Protein AF-0000000083546294 (afdb_homodimer)

Sequence (344 aa):
MDLKNSIRIIEDFPKKGISFKDITTLLQDHNALKYTIDEMVAYLKDKKIDVIVGPEARGFLFGVPVAYALGAGFVPVRKPCKLPYDTIEIEYDLEYGSDKLEIHADAIKPGQKVAIVDDLLATGGTVAAVTKLIEQMGGEVVSLNFVIELTGLNGKDKLQGYDIMSLVKYDIMDLKNSIRIIEDFPKKGISFKDITTLLQDHNALKYTIDEMVAYLKDKKIDVIVGPEARGFLFGVPVAYALGAGFVPVRKPCKLPYDTIEIEYDLEYGSDKLEIHADAIKPGQKVAIVDDLLATGGTVAAVTKLIEQMGGEVVSLNFVIELTGLNGKDKLQGYDIMSLVKYDI

Secondary structure (DSSP, 8-state):
--GGGGSEEEES-SSTT-EEEETHHHHH-HHHHHHHHHHHHHHHTTS--SEEEEETTHHHHHHHHHHHHHT-EEEEEBSTT---S-EEEEEEE-SSSEEEEEEETTSS-TT-EEEEEEEEESSSHHHHHHHHHHHHTT-EEEEEEEEEEEGGG-GGGGGTTS-EEEEEEE--/--GGGGSEEEES-SSTT-EEEETHHHHH-HHHHHHHHHHHHHHHTTS--SEEEEETTHHHHHHHHHHHHHT-EEEEEB-TT---S-EEEEEEE-SSSEEEEEEETTSS-TT-EEEEEEEEESSSHHHHHHHHHHHHTT-EEEEEEEEEEEGGG-GGGGGTTS-EEEEEEE--

Nearest PDB structures (foldseek):
  8izj-assembly1_B  TM=9.832E-01  e=3.293E-27  Escherichia coli
  5znq-assembly1_B  TM=9.732E-01  e=2.143E-27  Yersinia pseudotuberculosis IP 32953
  4lza-assembly1_B  TM=9.765E-01  e=4.759E-27  Thermoanaerobacter pseudethanolicus ATCC 33223
  4m0k-assembly2_D  TM=9.567E-01  e=4.726E-23  Rhodothermus marinus DSM 4252
  6hgq-assembly1_B  TM=9.457E-01  e=1.016E-21  Homo sapiens

Radius of gyration: 19.12 Å; Cα contacts (8 Å, |Δi|>4): 781; chains: 2; bounding box: 45×50×48 Å

Foldseek 3Di:
DDLLVQWDWDAQPPHHPDTDTHCVSLLVDPVSLVVLLVVVLVVCLPVQAQEEEAEPDQRVSRRVVNCVVNVHYYWYKYFPPPDDAAWDKDWWDDPPGIGMIITHLPRAAAAGEYEYEGAEQAQQGVVLRVCVRNVVSRYDDAEYEYQEYQVCNVNCVSVPPHHYYYNYYDVD/DPLLVQWDWDAQPPHHPDTDTHCVSLLVDPVSLVVLLVVVLVVCLPVQAAEEEAEPDQRCSRRVSNCVVNVHYYWYKYFPPPDDAAWDKDWWDDPPGIGMIITHLPRAAAAGEYEYGGAEQAQQGVVLRVCVRNVVSRYDHAEYEYQEYQVCNVNCVSVPPHHYYYNYYDVD

Solvent-accessible surface area (backbone atoms only — not comparable to full-atom values): 17978 Å² total; per-residue (Å²): 135,69,66,68,80,36,42,46,77,40,73,46,36,97,44,83,87,31,73,28,75,37,56,62,52,22,35,44,33,32,66,52,37,42,49,54,42,50,54,52,34,65,72,42,65,86,65,66,51,48,30,26,34,15,44,68,60,59,5,30,59,52,20,35,35,30,13,54,76,65,63,16,7,29,38,68,30,32,51,79,90,72,62,87,63,65,63,44,74,47,74,40,68,48,102,82,60,70,47,56,39,26,33,50,65,79,67,50,52,66,71,37,32,28,32,38,26,36,49,65,37,40,58,28,51,70,59,46,46,49,50,49,54,42,44,74,45,39,25,38,78,64,36,40,38,25,49,32,27,32,59,67,52,48,15,61,72,69,46,68,91,57,48,74,47,57,77,38,80,40,66,116,136,70,65,71,81,35,41,45,77,38,73,45,36,97,44,84,87,31,74,28,76,38,57,62,54,22,35,44,33,31,67,52,37,43,50,55,42,50,52,54,35,65,72,45,65,85,64,66,52,48,30,26,34,14,44,68,60,59,6,29,59,52,20,35,35,28,13,52,74,66,62,16,8,29,38,68,32,32,50,77,89,70,63,87,63,64,64,45,73,48,72,40,68,49,101,79,60,72,48,56,41,27,31,50,63,80,68,50,52,68,70,37,31,28,30,39,26,36,48,66,38,41,58,29,49,70,61,44,46,51,52,48,56,44,44,74,46,38,25,39,80,63,33,41,38,26,47,30,27,32,60,68,51,48,16,60,72,68,45,68,91,57,48,73,47,57,77,38,80,41,67,117

Structure (mmCIF, N/CA/C/O backbone):
data_AF-0000000083546294-model_v1
#
loop_
_entity.id
_entity.type
_entity.pdbx_description
1 polymer 'Adenine phosphoribosyltransferase'
#
loop_
_atom_site.group_PDB
_atom_site.id
_atom_site.type_symbol
_atom_site.label_atom_id
_atom_site.label_alt_id
_atom_site.label_comp_id
_atom_site.label_asym_id
_atom_site.label_entity_id
_atom_site.label_seq_id
_atom_site.pdbx_PDB_ins_code
_atom_site.Cartn_x
_atom_site.Cartn_y
_atom_site.Cartn_z
_atom_site.occupancy
_atom_site.B_iso_or_equiv
_atom_site.auth_seq_id
_atom_site.auth_comp_id
_atom_site.auth_asym_id
_atom_site.auth_atom_id
_atom_site.pdbx_PDB_model_num
ATOM 1 N N . MET A 1 1 ? -16.422 11.133 -10.844 1 89.19 1 MET A N 1
ATOM 2 C CA . MET A 1 1 ? -16.656 9.859 -10.172 1 89.19 1 MET A CA 1
ATOM 3 C C . MET A 1 1 ? -16.844 10.062 -8.672 1 89.19 1 MET A C 1
ATOM 5 O O . MET A 1 1 ? -16.141 10.867 -8.055 1 89.19 1 MET A O 1
ATOM 9 N N . ASP A 1 2 ? -17.828 9.414 -8.117 1 94.5 2 ASP A N 1
ATOM 10 C CA . ASP A 1 2 ? -18.031 9.43 -6.668 1 94.5 2 ASP A CA 1
ATOM 11 C C . ASP A 1 2 ? -17.328 8.242 -6.008 1 94.5 2 ASP A C 1
ATOM 13 O O . ASP A 1 2 ? -17.859 7.129 -6.008 1 94.5 2 ASP A O 1
ATOM 17 N N . LEU A 1 3 ? -16.203 8.484 -5.363 1 97.06 3 LEU A N 1
ATOM 18 C CA . LEU A 1 3 ? -15.344 7.441 -4.816 1 97.06 3 LEU A CA 1
ATOM 19 C C . LEU A 1 3 ? -16.031 6.715 -3.666 1 97.06 3 LEU A C 1
ATOM 21 O O . LEU A 1 3 ? -15.672 5.578 -3.342 1 97.06 3 LEU A O 1
ATOM 25 N N . LYS A 1 4 ? -16.984 7.352 -3.041 1 96.44 4 LYS A N 1
ATOM 26 C CA . LYS A 1 4 ? -17.688 6.715 -1.935 1 96.44 4 LYS A CA 1
ATOM 27 C C . LYS A 1 4 ? -18.359 5.422 -2.383 1 96.44 4 LYS A C 1
ATOM 29 O O . LYS A 1 4 ? -18.5 4.48 -1.598 1 96.44 4 LYS A O 1
ATOM 34 N N . ASN A 1 5 ? -18.703 5.414 -3.635 1 96.81 5 ASN A N 1
ATOM 35 C CA . ASN A 1 5 ? -19.359 4.234 -4.195 1 96.81 5 ASN A CA 1
ATOM 36 C C . ASN A 1 5 ? -18.391 3.057 -4.305 1 96.81 5 ASN A C 1
ATOM 38 O O . ASN A 1 5 ? -18.828 1.914 -4.48 1 96.81 5 ASN A O 1
ATOM 42 N N . SER A 1 6 ? -17.109 3.291 -4.191 1 97.69 6 SER A N 1
ATOM 43 C CA . SER A 1 6 ? -16.109 2.24 -4.352 1 97.69 6 SER A CA 1
ATOM 44 C C . SER A 1 6 ? -15.477 1.863 -3.016 1 97.69 6 SER A C 1
ATOM 46 O O . SER A 1 6 ? -14.523 1.08 -2.969 1 97.69 6 SER A O 1
ATOM 48 N N . ILE A 1 7 ? -15.953 2.414 -1.948 1 98.31 7 ILE A N 1
ATOM 49 C CA . ILE A 1 7 ? -15.453 2.123 -0.61 1 98.31 7 ILE A CA 1
ATOM 50 C C . ILE A 1 7 ? -16.516 1.384 0.192 1 98.31 7 ILE A C 1
ATOM 52 O O . ILE A 1 7 ? -17.609 1.91 0.414 1 98.31 7 ILE A O 1
ATOM 56 N N . ARG A 1 8 ? -16.281 0.156 0.619 1 98.19 8 ARG A N 1
ATOM 57 C CA . ARG A 1 8 ? -17.219 -0.676 1.377 1 98.19 8 ARG A CA 1
ATOM 58 C C . ARG A 1 8 ? -17.172 -0.328 2.861 1 98.19 8 ARG A C 1
ATOM 60 O O . ARG A 1 8 ? -16.094 -0.147 3.434 1 98.19 8 ARG A O 1
ATOM 67 N N . ILE A 1 9 ? -18.281 -0.103 3.4 1 97.38 9 ILE A N 1
ATOM 68 C CA . ILE A 1 9 ? -18.375 0.16 4.832 1 97.38 9 ILE A CA 1
ATOM 69 C C . ILE A 1 9 ? -18.609 -1.148 5.582 1 97.38 9 ILE A C 1
ATOM 71 O O . ILE A 1 9 ? -19.562 -1.884 5.281 1 97.38 9 ILE A O 1
ATOM 75 N N . ILE A 1 10 ? -17.75 -1.473 6.465 1 97.62 10 ILE A N 1
ATOM 76 C CA . ILE A 1 10 ? -17.859 -2.67 7.293 1 97.62 10 ILE A CA 1
ATOM 77 C C . ILE A 1 10 ? -18.078 -2.271 8.75 1 97.62 10 ILE A C 1
ATOM 79 O O . ILE A 1 10 ? -17.219 -1.635 9.367 1 97.62 10 ILE A O 1
ATOM 83 N N . GLU A 1 11 ? -19.141 -2.668 9.297 1 96.69 11 GLU A N 1
ATOM 84 C CA . GLU A 1 11 ? -19.469 -2.318 10.672 1 96.69 11 GLU A CA 1
ATOM 85 C C . GLU A 1 11 ? -18.766 -3.244 11.656 1 96.69 11 GLU A C 1
ATOM 87 O O . GLU A 1 11 ? -18.469 -4.398 11.336 1 96.69 11 GLU A O 1
ATOM 92 N N . ASP A 1 12 ? -18.422 -2.734 12.852 1 95.88 12 ASP A N 1
ATOM 93 C CA . ASP A 1 12 ? -17.922 -3.494 14 1 95.88 12 ASP A CA 1
ATOM 94 C C . ASP A 1 12 ? -16.578 -4.141 13.688 1 95.88 12 ASP A C 1
ATOM 96 O O . ASP A 1 12 ? -16.344 -5.312 14.008 1 95.88 12 ASP A O 1
ATOM 100 N N . PHE A 1 13 ? -15.695 -3.381 13.023 1 94.69 13 PHE A N 1
ATOM 101 C CA . PHE A 1 13 ? -14.328 -3.781 12.727 1 94.69 13 PHE A CA 1
ATOM 102 C C . PHE A 1 13 ? -13.359 -2.629 12.977 1 94.69 13 PHE A C 1
ATOM 104 O O . PHE A 1 13 ? -13.617 -1.498 12.555 1 94.69 13 PHE A O 1
ATOM 111 N N . PRO A 1 14 ? -12.281 -2.912 13.547 1 92.75 14 PRO A N 1
ATOM 112 C CA . PRO A 1 14 ? -11.789 -4.156 14.141 1 92.75 14 PRO A CA 1
ATOM 113 C C . PRO A 1 14 ? -12.461 -4.484 15.469 1 92.75 14 PRO A C 1
ATOM 115 O O . PRO A 1 14 ? -12.281 -5.582 16 1 92.75 14 PRO A O 1
ATOM 118 N N . LYS A 1 15 ? -13.211 -3.49 16 1 92.5 15 LYS A N 1
ATOM 119 C CA . LYS A 1 15 ? -13.969 -3.713 17.234 1 92.5 15 LYS A CA 1
ATOM 120 C C . LYS A 1 15 ? -15.414 -3.234 17.078 1 92.5 15 LYS A C 1
ATOM 122 O O . LYS A 1 15 ? -15.727 -2.457 16.172 1 92.5 15 LYS A O 1
ATOM 127 N N . LYS A 1 16 ? -16.234 -3.65 18.016 1 94.19 16 LYS A N 1
ATOM 128 C CA . LYS A 1 16 ? -17.641 -3.26 18.016 1 94.19 16 LYS A CA 1
ATOM 129 C C . LYS A 1 16 ? -17.797 -1.742 18.078 1 94.19 16 LYS A C 1
ATOM 131 O O . LYS A 1 16 ? -17.094 -1.071 18.828 1 94.19 16 LYS A O 1
ATOM 136 N N . GLY A 1 17 ? -18.703 -1.216 17.188 1 93 17 GLY A N 1
ATOM 137 C CA . GLY A 1 17 ? -19 0.207 17.219 1 93 17 GLY A CA 1
ATOM 138 C C . GLY A 1 17 ? -18.234 1.004 16.188 1 93 17 GLY A C 1
ATOM 139 O O . GLY A 1 17 ? -18.547 2.172 15.938 1 93 17 GLY A O 1
ATOM 140 N N . ILE A 1 18 ? -17.266 0.441 15.523 1 91.94 18 ILE A N 1
ATOM 141 C CA . ILE A 1 18 ? -16.453 1.141 14.531 1 91.94 18 ILE A CA 1
ATOM 142 C C . ILE A 1 18 ? -16.984 0.848 13.133 1 91.94 18 ILE A C 1
ATOM 144 O O . ILE A 1 18 ? -17.234 -0.308 12.781 1 91.94 18 ILE A O 1
ATOM 148 N N . SER A 1 19 ? -17.25 1.909 12.367 1 95.56 19 SER A N 1
ATOM 149 C CA . SER A 1 19 ? -17.594 1.794 10.953 1 95.56 19 SER A CA 1
ATOM 150 C C . SER A 1 19 ? -16.344 1.886 10.07 1 95.56 19 SER A C 1
ATOM 152 O O . SER A 1 19 ? -15.922 2.982 9.703 1 95.56 19 SER A O 1
ATOM 154 N N . PHE A 1 20 ? -15.883 0.74 9.688 1 96.5 20 PHE A N 1
ATOM 155 C CA . PHE A 1 20 ? -14.617 0.661 8.977 1 96.5 20 PHE A CA 1
ATOM 156 C C . PHE A 1 20 ? -14.805 0.957 7.492 1 96.5 20 PHE A C 1
ATOM 158 O O . PHE A 1 20 ? -15.727 0.434 6.863 1 96.5 20 PHE A O 1
ATOM 165 N N . LYS A 1 21 ? -13.977 1.807 6.938 1 97.75 21 LYS A N 1
ATOM 166 C CA . LYS A 1 21 ? -13.969 2.104 5.508 1 97.75 21 LYS A CA 1
ATOM 167 C C . LYS A 1 21 ? -12.984 1.209 4.766 1 97.75 21 LYS A C 1
ATOM 169 O O . LYS A 1 21 ? -11.781 1.479 4.754 1 97.75 21 LYS A O 1
ATOM 174 N N . ASP A 1 22 ? -13.508 0.227 4.133 1 98.06 22 ASP A N 1
ATOM 175 C CA . ASP A 1 22 ? -12.695 -0.772 3.438 1 98.06 22 ASP A CA 1
ATOM 176 C C . ASP A 1 22 ? -12.305 -0.287 2.043 1 98.06 22 ASP A C 1
ATOM 178 O O . ASP A 1 22 ? -13.109 -0.337 1.112 1 98.06 22 ASP A O 1
ATOM 182 N N . ILE A 1 23 ? -11.031 0.044 1.886 1 98.38 23 ILE A N 1
ATOM 183 C CA . ILE A 1 23 ? -10.547 0.625 0.636 1 98.38 23 ILE A CA 1
ATOM 184 C C . ILE A 1 23 ? -10.172 -0.489 -0.339 1 98.38 23 ILE A C 1
ATOM 186 O O . ILE A 1 23 ? -9.805 -0.22 -1.485 1 98.38 23 ILE A O 1
ATOM 190 N N . THR A 1 24 ? -10.273 -1.803 0.051 1 98.5 24 THR A N 1
ATOM 191 C CA . THR A 1 24 ? -9.891 -2.887 -0.845 1 98.5 24 THR A CA 1
ATOM 192 C C . THR A 1 24 ? -10.812 -2.939 -2.059 1 98.5 24 THR A C 1
ATOM 194 O O . THR A 1 24 ? -10.383 -3.283 -3.16 1 98.5 24 THR A O 1
ATOM 197 N N . THR A 1 25 ? -12.055 -2.541 -1.884 1 98.56 25 THR A N 1
ATOM 198 C CA . THR A 1 25 ? -12.984 -2.521 -3.006 1 98.56 25 THR A CA 1
ATOM 199 C C . THR A 1 25 ? -12.625 -1.412 -3.99 1 98.56 25 THR A C 1
ATOM 201 O O . THR A 1 25 ? -12.797 -1.569 -5.199 1 98.56 25 THR A O 1
ATOM 204 N N . LEU A 1 26 ? -12.156 -0.319 -3.486 1 98.69 26 LEU A N 1
ATOM 205 C CA . LEU A 1 26 ? -11.641 0.744 -4.344 1 98.69 26 LEU A CA 1
ATOM 206 C C . LEU A 1 26 ? -10.43 0.266 -5.141 1 98.69 26 LEU A C 1
ATOM 208 O O . LEU A 1 26 ? -10.344 0.508 -6.348 1 98.69 26 LEU A O 1
ATOM 212 N N . LEU A 1 27 ? -9.492 -0.439 -4.523 1 98.81 27 LEU A N 1
ATOM 213 C CA . LEU A 1 27 ? -8.273 -0.946 -5.141 1 98.81 27 LEU A CA 1
ATOM 214 C C . LEU A 1 27 ? -8.602 -1.966 -6.227 1 98.81 27 LEU A C 1
ATOM 216 O O . LEU A 1 27 ? -7.926 -2.02 -7.258 1 98.81 27 LEU A O 1
ATOM 220 N N . GLN A 1 28 ? -9.617 -2.73 -6.023 1 98.12 28 GLN A N 1
ATOM 221 C CA . GLN A 1 28 ? -10.008 -3.803 -6.93 1 98.12 28 GLN A CA 1
ATOM 222 C C . GLN A 1 28 ? -10.641 -3.244 -8.203 1 98.12 28 GLN A C 1
ATOM 224 O O . GLN A 1 28 ? -10.617 -3.893 -9.25 1 98.12 28 GLN A O 1
ATOM 229 N N . ASP A 1 29 ? -11.234 -2.102 -8.078 1 97.94 29 ASP A N 1
ATOM 230 C CA . ASP A 1 29 ? -11.852 -1.409 -9.203 1 97.94 29 ASP A CA 1
ATOM 231 C C . ASP A 1 29 ? -10.828 -0.557 -9.953 1 97.94 29 ASP A C 1
ATOM 233 O O . ASP A 1 29 ? -10.477 0.539 -9.508 1 97.94 29 ASP A O 1
ATOM 237 N N . HIS A 1 30 ? -10.438 -1.04 -11.172 1 97.69 30 HIS A N 1
ATOM 238 C CA . HIS A 1 30 ? -9.359 -0.379 -11.898 1 97.69 30 HIS A CA 1
ATOM 239 C C . HIS A 1 30 ? -9.711 1.072 -12.211 1 97.69 30 HIS A C 1
ATOM 241 O O . HIS A 1 30 ? -8.828 1.938 -12.227 1 97.69 30 HIS A O 1
ATOM 247 N N . ASN A 1 31 ? -10.938 1.393 -12.414 1 98.31 31 ASN A N 1
ATOM 248 C CA . ASN A 1 31 ? -11.344 2.768 -12.695 1 98.31 31 ASN A CA 1
ATOM 249 C C . ASN A 1 31 ? -11.227 3.645 -11.453 1 98.31 31 ASN A C 1
ATOM 251 O O . ASN A 1 31 ? -10.742 4.773 -11.523 1 98.31 31 ASN A O 1
ATOM 255 N N . ALA A 1 32 ? -11.664 3.15 -10.328 1 98.69 32 ALA A N 1
ATOM 256 C CA . ALA A 1 32 ? -11.586 3.893 -9.078 1 98.69 32 ALA A CA 1
ATOM 257 C C . ALA A 1 32 ? -10.133 4.098 -8.648 1 98.69 32 ALA A C 1
ATOM 259 O O . ALA A 1 32 ? -9.766 5.18 -8.195 1 98.69 32 ALA A O 1
ATOM 260 N N . LEU A 1 33 ? -9.352 3.014 -8.789 1 98.81 33 LEU A N 1
ATOM 261 C CA . LEU A 1 33 ? -7.934 3.115 -8.469 1 98.81 33 LEU A CA 1
ATOM 262 C C . LEU A 1 33 ? -7.262 4.188 -9.328 1 98.81 33 LEU A C 1
ATOM 264 O O . LEU A 1 33 ? -6.598 5.082 -8.797 1 98.81 33 LEU A O 1
ATOM 268 N N . LYS A 1 34 ? -7.473 4.121 -10.625 1 98.75 34 LYS A N 1
ATOM 269 C CA . LYS A 1 34 ? -6.887 5.086 -11.555 1 98.75 34 LYS A CA 1
ATOM 270 C C . LYS A 1 34 ? -7.336 6.508 -11.219 1 98.75 34 LYS A C 1
ATOM 272 O O . LYS A 1 34 ? -6.516 7.426 -11.172 1 98.75 34 LYS A O 1
ATOM 277 N N . TYR A 1 35 ? -8.617 6.668 -10.977 1 98.81 35 TYR A N 1
ATOM 278 C CA . TYR A 1 35 ? -9.164 7.977 -10.648 1 98.81 35 TYR A CA 1
ATOM 279 C C . TYR A 1 35 ? -8.523 8.539 -9.383 1 98.81 35 TYR A C 1
ATOM 281 O O . TYR A 1 35 ? -8.141 9.711 -9.344 1 98.81 35 TYR A O 1
ATOM 289 N N . THR A 1 36 ? -8.414 7.715 -8.375 1 98.88 36 THR A N 1
ATOM 290 C CA . THR A 1 36 ? -7.848 8.117 -7.094 1 98.88 36 THR A CA 1
ATOM 291 C C . THR A 1 36 ? -6.414 8.617 -7.27 1 98.88 36 THR A C 1
ATOM 293 O O . THR A 1 36 ? -6.066 9.703 -6.805 1 98.88 36 THR A O 1
ATOM 296 N N . ILE A 1 37 ? -5.605 7.844 -7.988 1 98.94 37 ILE A N 1
ATOM 297 C CA . ILE A 1 37 ? -4.207 8.203 -8.203 1 98.94 37 ILE A CA 1
ATOM 298 C C . ILE A 1 37 ? -4.121 9.469 -9.047 1 98.94 37 ILE A C 1
ATOM 300 O O . ILE A 1 37 ? -3.373 10.391 -8.711 1 98.94 37 ILE A O 1
ATOM 304 N N . ASP A 1 38 ? -4.895 9.555 -10.086 1 98.88 38 ASP A N 1
ATOM 305 C CA . ASP A 1 38 ? -4.863 10.695 -10.992 1 98.88 38 ASP A CA 1
ATOM 306 C C . ASP A 1 38 ? -5.234 11.984 -10.258 1 98.88 38 ASP A C 1
ATOM 308 O O . ASP A 1 38 ? -4.656 13.039 -10.523 1 98.88 38 ASP A O 1
ATOM 312 N N . GLU A 1 39 ? -6.23 11.93 -9.359 1 98.88 39 GLU A N 1
ATOM 313 C CA . GLU A 1 39 ? -6.641 13.109 -8.609 1 98.88 39 GLU A CA 1
ATOM 314 C C . GLU A 1 39 ? -5.523 13.602 -7.695 1 98.88 39 GLU A C 1
ATOM 316 O O . GLU A 1 39 ? -5.293 14.805 -7.578 1 98.88 39 GLU A O 1
ATOM 321 N N . MET A 1 40 ? -4.855 12.68 -7.047 1 98.81 40 MET A N 1
ATOM 322 C CA . MET A 1 40 ? -3.744 13.062 -6.18 1 98.81 40 MET A CA 1
ATOM 323 C C . MET A 1 40 ? -2.596 13.641 -6.996 1 98.81 40 MET A C 1
ATOM 325 O O . MET A 1 40 ? -1.991 14.641 -6.602 1 98.81 40 MET A O 1
ATOM 329 N N . VAL A 1 41 ? -2.287 13.047 -8.125 1 98.88 41 VAL A N 1
ATOM 330 C CA . VAL A 1 41 ? -1.223 13.516 -9.008 1 98.88 41 VAL A CA 1
ATOM 331 C C . VAL A 1 41 ? -1.548 14.922 -9.508 1 98.88 41 VAL A C 1
ATOM 333 O O . VAL A 1 41 ? -0.681 15.797 -9.516 1 98.88 41 VAL A O 1
ATOM 336 N N . ALA A 1 42 ? -2.799 15.133 -9.914 1 98.81 42 ALA A N 1
ATOM 337 C CA . ALA A 1 42 ? -3.227 16.453 -10.391 1 98.81 42 ALA A CA 1
ATOM 338 C C . ALA A 1 42 ? -3.037 17.516 -9.32 1 98.81 42 ALA A C 1
ATOM 340 O O . ALA A 1 42 ? -2.631 18.641 -9.617 1 98.81 42 ALA A O 1
ATOM 341 N N . TYR A 1 43 ? -3.314 17.172 -8.078 1 98.75 43 TYR A N 1
ATOM 342 C CA . TYR A 1 43 ? -3.189 18.094 -6.961 1 98.75 43 TYR A CA 1
ATOM 343 C C . TYR A 1 43 ? -1.729 18.438 -6.703 1 98.75 43 TYR A C 1
ATOM 345 O O . TYR A 1 43 ? -1.416 19.562 -6.285 1 98.75 43 TYR A O 1
ATOM 353 N N . LEU A 1 44 ? -0.846 17.516 -6.977 1 98.81 44 LEU A N 1
ATOM 354 C CA . LEU A 1 44 ? 0.551 17.641 -6.578 1 98.81 44 LEU A CA 1
ATOM 355 C C . LEU A 1 44 ? 1.408 18.109 -7.75 1 98.81 44 LEU A C 1
ATOM 357 O O . LEU A 1 44 ? 2.551 18.531 -7.562 1 98.81 44 LEU A O 1
ATOM 361 N N . LYS A 1 45 ? 0.978 18.062 -8.992 1 98 45 LYS A N 1
ATOM 362 C CA . LYS A 1 45 ? 1.753 18.172 -10.227 1 98 45 LYS A CA 1
ATOM 363 C C . LYS A 1 45 ? 2.529 19.484 -10.266 1 98 45 LYS A C 1
ATOM 365 O O . LYS A 1 45 ? 3.652 19.531 -10.773 1 98 45 LYS A O 1
ATOM 370 N N . ASP A 1 46 ? 2 20.547 -9.68 1 98.06 46 ASP A N 1
ATOM 371 C CA . ASP A 1 46 ? 2.646 21.844 -9.781 1 98.06 46 ASP A CA 1
ATOM 372 C C . ASP A 1 46 ? 3.449 22.172 -8.523 1 98.06 46 ASP A C 1
ATOM 374 O O . ASP A 1 46 ? 4 23.266 -8.398 1 98.06 46 ASP A O 1
ATOM 378 N N . LYS A 1 47 ? 3.596 21.25 -7.621 1 98.38 47 LYS A N 1
ATOM 379 C CA . LYS A 1 47 ? 4.238 21.516 -6.34 1 98.38 47 LYS A CA 1
ATOM 380 C C . LYS A 1 47 ? 5.691 21.047 -6.344 1 98.38 47 LYS A C 1
ATOM 382 O O . LYS A 1 47 ? 6.391 21.172 -5.336 1 98.38 47 LYS A O 1
ATOM 387 N N . LYS A 1 48 ? 6.152 20.547 -7.41 1 97.38 48 LYS A N 1
ATOM 388 C CA . LYS A 1 48 ? 7.539 20.141 -7.629 1 97.38 48 LYS A CA 1
ATOM 389 C C . LYS A 1 48 ? 8.008 19.172 -6.551 1 97.38 48 LYS A C 1
ATOM 391 O O . LYS A 1 48 ? 9.055 19.391 -5.93 1 97.38 48 LYS A O 1
ATOM 396 N N . ILE A 1 49 ? 7.242 18.109 -6.324 1 98.81 49 ILE A N 1
ATOM 397 C CA . ILE A 1 49 ? 7.523 17.109 -5.293 1 98.81 49 ILE A CA 1
ATOM 398 C C . ILE A 1 49 ? 8.742 16.281 -5.695 1 98.81 49 ILE A C 1
ATOM 400 O O . ILE A 1 49 ? 8.805 15.758 -6.809 1 98.81 49 ILE A O 1
ATOM 404 N N . ASP A 1 50 ? 9.711 16.203 -4.816 1 98.75 50 ASP A N 1
ATOM 405 C CA . ASP A 1 50 ? 10.883 15.359 -5.027 1 98.75 50 ASP A CA 1
ATOM 406 C C . ASP A 1 50 ? 10.617 13.922 -4.582 1 98.75 50 ASP A C 1
ATOM 408 O O . ASP A 1 50 ? 11.078 12.969 -5.219 1 98.75 50 ASP A O 1
ATOM 412 N N . VAL A 1 51 ? 9.875 13.852 -3.449 1 98.75 51 VAL A N 1
ATOM 413 C CA . VAL A 1 51 ? 9.711 12.539 -2.83 1 98.75 51 VAL A CA 1
ATOM 414 C C . VAL A 1 51 ? 8.305 12.43 -2.238 1 98.75 51 VAL A C 1
ATOM 416 O O . VAL A 1 51 ? 7.797 13.375 -1.64 1 98.75 51 VAL A O 1
ATOM 419 N N . ILE A 1 52 ? 7.676 11.32 -2.457 1 98.94 52 ILE A N 1
ATOM 420 C CA . ILE A 1 52 ? 6.461 10.93 -1.751 1 98.94 52 ILE A CA 1
ATOM 421 C C . ILE A 1 52 ? 6.816 10.055 -0.553 1 98.94 52 ILE A C 1
ATOM 423 O O . ILE A 1 52 ? 7.594 9.109 -0.679 1 98.94 52 ILE A O 1
ATOM 427 N N . VAL A 1 53 ? 6.32 10.383 0.581 1 98.94 53 VAL A N 1
ATOM 428 C CA . VAL A 1 53 ? 6.488 9.57 1.779 1 98.94 53 VAL A CA 1
ATOM 429 C C . VAL A 1 53 ? 5.172 8.875 2.125 1 98.94 53 VAL A C 1
ATOM 431 O O . VAL A 1 53 ? 4.109 9.5 2.102 1 98.94 53 VAL A O 1
ATOM 434 N N . GLY A 1 54 ? 5.219 7.586 2.406 1 98.75 54 GLY A N 1
ATOM 435 C CA . GLY A 1 54 ? 4.035 6.812 2.754 1 98.75 54 GLY A CA 1
ATOM 436 C C . GLY A 1 54 ? 4.227 5.949 3.986 1 98.75 54 GLY A C 1
ATOM 437 O O . GLY A 1 54 ? 5.137 5.117 4.035 1 98.75 54 GLY A O 1
ATOM 438 N N . PRO A 1 55 ? 3.404 6.074 4.961 1 97.88 55 PRO A N 1
ATOM 439 C CA . PRO A 1 55 ? 3.484 5.219 6.148 1 97.88 55 PRO A CA 1
ATOM 440 C C . PRO A 1 55 ? 2.936 3.814 5.898 1 97.88 55 PRO A C 1
ATOM 442 O O . PRO A 1 55 ? 1.969 3.65 5.152 1 97.88 55 PRO A O 1
ATOM 445 N N . GLU A 1 56 ? 3.555 2.781 6.488 1 96.38 56 GLU A N 1
ATOM 446 C CA . GLU A 1 56 ? 3.131 1.392 6.352 1 96.38 56 GLU A CA 1
ATOM 447 C C . GLU A 1 56 ? 1.799 1.148 7.055 1 96.38 56 GLU A C 1
ATOM 449 O O . GLU A 1 56 ? 1.562 1.676 8.141 1 96.38 56 GLU A O 1
ATOM 454 N N . ALA A 1 57 ? 1.084 0.259 6.375 1 96.44 57 ALA A N 1
ATOM 455 C CA . ALA A 1 57 ? 1.269 -0.384 5.078 1 96.44 57 ALA A CA 1
ATOM 456 C C . ALA A 1 57 ? 0.428 0.3 4.004 1 96.44 57 ALA A C 1
ATOM 458 O O . ALA A 1 57 ? 0.8 0.309 2.826 1 96.44 57 ALA A O 1
ATOM 459 N N . ARG A 1 58 ? -0.726 0.959 4.559 1 97.69 58 ARG A N 1
ATOM 460 C CA . ARG A 1 58 ? -1.746 1.359 3.596 1 97.69 58 ARG A CA 1
ATOM 461 C C . ARG A 1 58 ? -1.33 2.623 2.85 1 97.69 58 ARG A C 1
ATOM 463 O O . ARG A 1 58 ? -1.84 2.906 1.765 1 97.69 58 ARG A O 1
ATOM 470 N N . GLY A 1 59 ? -0.35 3.309 3.422 1 98.5 59 GLY A N 1
ATOM 471 C CA . GLY A 1 59 ? 0.222 4.43 2.697 1 98.5 59 GLY A CA 1
ATOM 472 C C . GLY A 1 59 ? 0.928 4.02 1.419 1 98.5 59 GLY A C 1
ATOM 473 O O . GLY A 1 59 ? 1.08 4.824 0.499 1 98.5 59 GLY A O 1
ATOM 474 N N . PHE A 1 60 ? 1.435 2.734 1.379 1 98.81 60 PHE A N 1
ATOM 475 C CA . PHE A 1 60 ? 2.113 2.229 0.192 1 98.81 60 PHE A CA 1
ATOM 476 C C . PHE A 1 60 ? 1.146 2.125 -0.982 1 98.81 60 PHE A C 1
ATOM 478 O O . PHE A 1 60 ? 1.528 2.361 -2.131 1 98.81 60 PHE A O 1
ATOM 485 N N . LEU A 1 61 ? -0.088 1.845 -0.667 1 98.88 61 LEU A N 1
ATOM 486 C CA . LEU A 1 61 ? -1.094 1.489 -1.663 1 98.88 61 LEU A CA 1
ATOM 487 C C . LEU A 1 61 ? -1.382 2.666 -2.588 1 98.88 61 LEU A C 1
ATOM 489 O O . LEU A 1 61 ? -1.759 2.473 -3.746 1 98.88 61 LEU A O 1
ATOM 493 N N . PHE A 1 62 ? -1.186 3.844 -2.051 1 98.88 62 PHE A N 1
ATOM 494 C CA . PHE A 1 62 ? -1.482 5.027 -2.852 1 98.88 62 PHE A CA 1
ATOM 495 C C . PHE A 1 62 ? -0.221 5.848 -3.096 1 98.88 62 PHE A C 1
ATOM 497 O O . PHE A 1 62 ? -0.076 6.473 -4.148 1 98.88 62 PHE A O 1
ATOM 504 N N . GLY A 1 63 ? 0.712 5.785 -2.139 1 98.94 63 GLY A N 1
ATOM 505 C CA . GLY A 1 63 ? 1.914 6.602 -2.211 1 98.94 63 GLY A CA 1
ATOM 506 C C . GLY A 1 63 ? 2.812 6.238 -3.379 1 98.94 63 GLY A C 1
ATOM 507 O O . GLY A 1 63 ? 3.307 7.117 -4.086 1 98.94 63 GLY A O 1
ATOM 508 N N . VAL A 1 64 ? 3.01 4.957 -3.639 1 98.94 64 VAL A N 1
ATOM 509 C CA . VAL A 1 64 ? 3.98 4.527 -4.641 1 98.94 64 VAL A CA 1
ATOM 510 C C . VAL A 1 64 ? 3.436 4.809 -6.039 1 98.94 64 VAL A C 1
ATOM 512 O O . VAL A 1 64 ? 4.145 5.344 -6.895 1 98.94 64 VAL A O 1
ATOM 515 N N . PRO A 1 65 ? 2.156 4.492 -6.328 1 98.94 65 PRO A N 1
ATOM 516 C CA . PRO A 1 65 ? 1.681 4.828 -7.672 1 98.94 65 PRO A CA 1
ATOM 517 C C . PRO A 1 65 ? 1.635 6.336 -7.918 1 98.94 65 PRO A C 1
ATOM 519 O O . PRO A 1 65 ? 1.838 6.785 -9.047 1 98.94 65 PRO A O 1
ATOM 522 N N . VAL A 1 66 ? 1.391 7.125 -6.875 1 98.94 66 VAL A N 1
ATOM 523 C CA . VAL A 1 66 ? 1.458 8.578 -7.027 1 98.94 66 VAL A CA 1
ATOM 524 C C . VAL A 1 66 ? 2.891 9 -7.344 1 98.94 66 VAL A C 1
ATOM 526 O O . VAL A 1 66 ? 3.123 9.812 -8.242 1 98.94 66 VAL A O 1
ATOM 529 N N . ALA A 1 67 ? 3.889 8.453 -6.617 1 98.94 67 ALA A N 1
ATOM 530 C CA . ALA A 1 67 ? 5.297 8.742 -6.875 1 98.94 67 ALA A CA 1
ATOM 531 C C . ALA A 1 67 ? 5.676 8.383 -8.312 1 98.94 67 ALA A C 1
ATOM 533 O O . ALA A 1 67 ? 6.293 9.188 -9.016 1 98.94 67 ALA A O 1
ATOM 534 N N . TYR A 1 68 ? 5.227 7.219 -8.734 1 98.88 68 TYR A N 1
ATOM 535 C CA . TYR A 1 68 ? 5.477 6.727 -10.086 1 98.88 68 TYR A CA 1
ATOM 536 C C . TYR A 1 68 ? 4.906 7.684 -11.125 1 98.88 68 TYR A C 1
ATOM 538 O O . TYR A 1 68 ? 5.605 8.078 -12.062 1 98.88 68 TYR A O 1
ATOM 546 N N . ALA A 1 69 ? 3.693 8.094 -10.945 1 98.81 69 ALA A N 1
ATOM 547 C CA . ALA A 1 69 ? 2.986 8.922 -11.914 1 98.81 69 ALA A CA 1
ATOM 548 C C . ALA A 1 69 ? 3.555 10.336 -11.953 1 98.81 69 ALA A C 1
ATOM 550 O O . ALA A 1 69 ? 3.59 10.977 -13.008 1 98.81 69 ALA A O 1
ATOM 551 N N . LEU A 1 70 ? 4.07 10.82 -10.805 1 98.5 70 LEU A N 1
ATOM 552 C CA . LEU A 1 70 ? 4.57 12.188 -10.672 1 98.5 70 LEU A CA 1
ATOM 553 C C . LEU A 1 70 ? 6.02 12.281 -11.148 1 98.5 70 LEU A C 1
ATOM 555 O O . LEU A 1 70 ? 6.523 13.375 -11.406 1 98.5 70 LEU A O 1
ATOM 559 N N . GLY A 1 71 ? 6.668 11.102 -11.234 1 98.25 71 GLY A N 1
ATOM 560 C CA . GLY A 1 71 ? 8.102 11.125 -11.453 1 98.25 71 GLY A CA 1
ATOM 561 C C . GLY A 1 71 ? 8.891 11.523 -10.227 1 98.25 71 GLY A C 1
ATOM 562 O O . GLY A 1 71 ? 9.836 12.312 -10.312 1 98.25 71 GLY A O 1
ATOM 563 N N . ALA A 1 72 ? 8.5 11.141 -9.047 1 98.81 72 ALA A N 1
ATOM 564 C CA . ALA A 1 72 ? 9.148 11.375 -7.754 1 98.81 72 ALA A CA 1
ATOM 565 C C . ALA A 1 72 ? 9.656 10.062 -7.16 1 98.81 72 ALA A C 1
ATOM 567 O O . ALA A 1 72 ? 9.289 8.977 -7.617 1 98.81 72 ALA A O 1
ATOM 568 N N . GLY A 1 73 ? 10.578 10.109 -6.203 1 98.75 73 GLY A N 1
ATOM 569 C CA . GLY A 1 73 ? 10.93 8.938 -5.418 1 98.75 73 GLY A CA 1
ATOM 570 C C . GLY A 1 73 ? 9.906 8.609 -4.348 1 98.75 73 GLY A C 1
ATOM 571 O O . GLY A 1 73 ? 8.969 9.375 -4.117 1 98.75 73 GLY A O 1
ATOM 572 N N . PHE A 1 74 ? 10.055 7.496 -3.803 1 98.94 74 PHE A N 1
ATOM 573 C CA . PHE A 1 74 ? 9.18 7.078 -2.713 1 98.94 74 PHE A CA 1
ATOM 574 C C . PHE A 1 74 ? 10 6.66 -1.495 1 98.94 74 PHE A C 1
ATOM 576 O O . PHE A 1 74 ? 11.031 5.996 -1.631 1 98.94 74 PHE A O 1
ATOM 583 N N . VAL A 1 75 ? 9.562 7.035 -0.354 1 98.94 75 VAL A N 1
ATOM 584 C CA . VAL A 1 75 ? 10.203 6.695 0.912 1 98.94 75 VAL A CA 1
ATOM 585 C C . VAL A 1 75 ? 9.188 6.07 1.858 1 98.94 75 VAL A C 1
ATOM 587 O O . VAL A 1 75 ? 8.203 6.715 2.234 1 98.94 75 VAL A O 1
ATOM 590 N N . PRO A 1 76 ? 9.398 4.895 2.242 1 98.88 76 PRO A N 1
ATOM 591 C CA . PRO A 1 76 ? 8.516 4.27 3.232 1 98.88 76 PRO A CA 1
ATOM 592 C C . PRO A 1 76 ? 8.867 4.664 4.664 1 98.88 76 PRO A C 1
ATOM 594 O O . PRO A 1 76 ? 10.047 4.824 4.996 1 98.88 76 PRO A O 1
ATOM 597 N N . VAL A 1 77 ? 7.902 4.906 5.457 1 98.62 77 VAL A N 1
ATOM 598 C CA . VAL A 1 77 ? 8 4.973 6.91 1 98.62 77 VAL A CA 1
ATOM 599 C C . VAL A 1 77 ? 7.371 3.725 7.527 1 98.62 77 VAL A C 1
ATOM 601 O O . VAL A 1 77 ? 6.238 3.365 7.203 1 98.62 77 VAL A O 1
ATOM 604 N N . ARG A 1 78 ? 8.148 3.045 8.328 1 98.25 78 ARG A N 1
ATOM 605 C CA . ARG A 1 78 ? 7.684 1.733 8.766 1 98.25 78 ARG A CA 1
ATOM 606 C C . ARG A 1 78 ? 7.844 1.574 10.273 1 98.25 78 ARG A C 1
ATOM 608 O O . ARG A 1 78 ? 8.453 2.422 10.938 1 98.25 78 ARG A O 1
ATOM 615 N N . LYS A 1 79 ? 7.195 0.527 10.789 1 96.31 79 LYS A N 1
ATOM 616 C CA . LYS A 1 79 ? 7.371 0.168 12.195 1 96.31 79 LYS A CA 1
ATOM 617 C C . LYS A 1 79 ? 8.812 -0.254 12.477 1 96.31 79 LYS A C 1
ATOM 619 O O . LYS A 1 79 ? 9.57 -0.544 11.547 1 96.31 79 LYS A O 1
ATOM 624 N N . PRO A 1 80 ? 9.172 -0.256 13.773 1 95.56 80 PRO A N 1
ATOM 625 C CA . PRO A 1 80 ? 10.555 -0.588 14.125 1 95.56 80 PRO A CA 1
ATOM 626 C C . PRO A 1 80 ? 10.992 -1.949 13.586 1 95.56 80 PRO A C 1
ATOM 628 O O . PRO A 1 80 ? 10.188 -2.885 13.539 1 95.56 80 PRO A O 1
ATOM 631 N N . CYS A 1 81 ? 12.242 -2.078 13.109 1 93.94 81 CYS A N 1
ATOM 632 C CA . CYS A 1 81 ? 12.961 -3.295 12.75 1 93.94 81 CYS A CA 1
ATOM 633 C C . CYS A 1 81 ? 12.57 -3.762 11.352 1 93.94 81 CYS A C 1
ATOM 635 O O . CYS A 1 81 ? 12.93 -4.867 10.938 1 93.94 81 CYS A O 1
ATOM 637 N N . LYS A 1 82 ? 11.859 -2.816 10.625 1 96.12 82 LYS A N 1
ATOM 638 C CA . LYS A 1 82 ? 11.445 -3.207 9.281 1 96.12 82 LYS A CA 1
ATOM 639 C C . LYS A 1 82 ? 12.359 -2.59 8.219 1 96.12 82 LYS A C 1
ATOM 641 O O . LYS A 1 82 ? 12.297 -2.965 7.047 1 96.12 82 LYS A O 1
ATOM 646 N N . LEU A 1 83 ? 13.164 -1.689 8.609 1 97.94 83 LEU A N 1
ATOM 647 C CA . LEU A 1 83 ? 14.102 -1.015 7.719 1 97.94 83 LEU A CA 1
ATOM 648 C C . LEU A 1 83 ? 15.531 -1.435 8.023 1 97.94 83 LEU A C 1
ATOM 650 O O . LEU A 1 83 ? 15.953 -1.419 9.188 1 97.94 83 LEU A O 1
ATOM 654 N N . PRO A 1 84 ? 16.266 -1.722 7.039 1 97.62 84 PRO A N 1
ATOM 655 C CA . PRO A 1 84 ? 17.531 -2.426 7.254 1 97.62 84 PRO A CA 1
ATOM 656 C C . PRO A 1 84 ? 18.703 -1.476 7.504 1 97.62 84 PRO A C 1
ATOM 658 O O . PRO A 1 84 ? 19.734 -1.893 8.023 1 97.62 84 PRO A O 1
ATOM 661 N N . TYR A 1 85 ? 18.578 -0.24 7.105 1 97.75 85 TYR A N 1
ATOM 662 C CA . TYR A 1 85 ? 19.672 0.71 7.246 1 97.75 85 TYR A CA 1
ATOM 663 C C . TYR A 1 85 ? 19.5 1.545 8.516 1 97.75 85 TYR A C 1
ATOM 665 O O . TYR A 1 85 ? 18.609 1.286 9.32 1 97.75 85 TYR A O 1
ATOM 673 N N . ASP A 1 86 ? 20.422 2.521 8.727 1 97.62 86 ASP A N 1
ATOM 674 C CA . ASP A 1 86 ? 20.297 3.428 9.867 1 97.62 86 ASP A CA 1
ATOM 675 C C . ASP A 1 86 ? 18.969 4.172 9.836 1 97.62 86 ASP A C 1
ATOM 677 O O . ASP A 1 86 ? 18.547 4.652 8.781 1 97.62 86 ASP A O 1
ATOM 681 N N . THR A 1 87 ? 18.312 4.211 11.039 1 97.81 87 THR A N 1
ATOM 682 C CA . THR A 1 87 ? 16.969 4.801 11.078 1 97.81 87 THR A CA 1
ATOM 683 C C . THR A 1 87 ? 16.906 5.918 12.109 1 97.81 87 THR A C 1
ATOM 685 O O . THR A 1 87 ? 17.734 5.984 13.023 1 97.81 87 THR A O 1
ATOM 688 N N . ILE A 1 88 ? 16.047 6.805 11.852 1 97.38 88 ILE A N 1
ATOM 689 C CA . ILE A 1 88 ? 15.547 7.766 12.828 1 97.38 88 ILE A CA 1
ATOM 690 C C . ILE A 1 88 ? 14.148 7.352 13.289 1 97.38 88 ILE A C 1
ATOM 692 O O . ILE A 1 88 ? 13.32 6.949 12.469 1 97.38 88 ILE A O 1
ATOM 696 N N . GLU A 1 89 ? 13.977 7.449 14.57 1 96.19 89 GLU A N 1
ATOM 697 C CA . GLU A 1 89 ? 12.727 6.957 15.141 1 96.19 89 GLU A CA 1
ATOM 698 C C . GLU A 1 89 ? 11.945 8.086 15.805 1 96.19 89 GLU A C 1
ATOM 700 O O . GLU A 1 89 ? 12.531 9.07 16.266 1 96.19 89 GLU A O 1
ATOM 705 N N . ILE A 1 90 ? 10.664 7.93 15.789 1 93.38 90 ILE A N 1
ATOM 706 C CA . ILE A 1 90 ? 9.797 8.844 16.516 1 93.38 90 ILE A CA 1
ATOM 707 C C . ILE A 1 90 ? 8.664 8.062 17.188 1 93.38 90 ILE A C 1
ATOM 709 O O . ILE A 1 90 ? 8.164 7.086 16.625 1 93.38 90 ILE A O 1
ATOM 713 N N . GLU A 1 91 ? 8.383 8.539 18.344 1 90.44 91 GLU A N 1
ATOM 714 C CA . GLU A 1 91 ? 7.266 7.961 19.078 1 90.44 91 GLU A CA 1
ATOM 715 C C . GLU A 1 91 ? 6.023 8.844 18.984 1 90.44 91 GLU A C 1
ATOM 717 O O . GLU A 1 91 ? 6.129 10.062 18.844 1 90.44 91 GLU A O 1
ATOM 722 N N . TYR A 1 92 ? 4.871 8.266 18.844 1 85.62 92 TYR A N 1
ATOM 723 C CA . TYR A 1 92 ? 3.621 9.008 18.828 1 85.62 92 TYR A CA 1
ATOM 724 C C . TYR A 1 92 ? 2.557 8.305 19.656 1 85.62 92 TYR A C 1
ATOM 726 O O . TYR A 1 92 ? 2.592 7.082 19.812 1 85.62 92 TYR A O 1
ATOM 734 N N . ASP A 1 93 ? 1.699 9.094 20.281 1 78.5 93 ASP A N 1
ATOM 735 C CA . ASP A 1 93 ? 0.712 8.57 21.219 1 78.5 93 ASP A CA 1
ATOM 736 C C . ASP A 1 93 ? -0.522 8.055 20.484 1 78.5 93 ASP A C 1
ATOM 738 O O . ASP A 1 93 ? -0.958 8.641 19.5 1 78.5 93 ASP A O 1
ATOM 742 N N . LEU A 1 94 ? -0.917 6.918 20.828 1 74.56 94 LEU A N 1
ATOM 743 C CA . LEU A 1 94 ? -2.217 6.371 20.453 1 74.56 94 LEU A CA 1
ATOM 744 C C . LEU A 1 94 ? -3.256 6.66 21.531 1 74.56 94 LEU A C 1
ATOM 746 O O . LEU A 1 94 ? -2.965 7.355 22.516 1 74.56 94 LEU A O 1
ATOM 750 N N . GLU A 1 95 ? -4.613 6.367 21.25 1 67.19 95 GLU A N 1
ATOM 751 C CA . GLU A 1 95 ? -5.633 6.516 22.281 1 67.19 95 GLU A CA 1
ATOM 752 C C . GLU A 1 95 ? -5.242 5.762 23.562 1 67.19 95 GLU A C 1
ATOM 754 O O . GLU A 1 95 ? -5.422 6.27 24.672 1 67.19 95 GLU A O 1
ATOM 759 N N . TYR A 1 96 ? -4.637 4.504 23.219 1 71.31 96 TYR A N 1
ATOM 760 C CA . TYR A 1 96 ? -4.105 3.713 24.328 1 71.31 96 TYR A CA 1
ATOM 761 C C . TYR A 1 96 ? -2.674 3.268 24.047 1 71.31 96 TYR A C 1
ATOM 763 O O . TYR A 1 96 ? -2.441 2.436 23.156 1 71.31 96 TYR A O 1
ATOM 771 N N . GLY A 1 97 ? -1.659 3.902 24.688 1 82.25 97 GLY A N 1
ATOM 772 C CA . GLY A 1 97 ? -0.257 3.545 24.531 1 82.25 97 GLY A CA 1
ATOM 773 C C . GLY A 1 97 ? 0.468 4.395 23.5 1 82.25 97 GLY A C 1
ATOM 774 O O . GLY A 1 97 ? 0.064 5.527 23.234 1 82.25 97 GLY A O 1
ATOM 775 N N . SER A 1 98 ? 1.664 3.928 23.156 1 86.44 98 SER A N 1
ATOM 776 C CA . SER A 1 98 ? 2.479 4.633 22.172 1 86.44 98 SER A CA 1
ATOM 777 C C . SER A 1 98 ? 2.98 3.686 21.094 1 86.44 98 SER A C 1
ATOM 779 O O . SER A 1 98 ? 2.928 2.465 21.25 1 86.44 98 SER A O 1
ATOM 781 N N . ASP A 1 99 ? 3.088 4.188 20.016 1 89.12 99 ASP A N 1
ATOM 782 C CA . ASP A 1 99 ? 3.693 3.451 18.906 1 89.12 99 ASP A CA 1
ATOM 783 C C . ASP A 1 99 ? 4.883 4.211 18.328 1 89.12 99 ASP A C 1
ATOM 785 O O . ASP A 1 99 ? 5.121 5.367 18.672 1 89.12 99 ASP A O 1
ATOM 789 N N . LYS A 1 100 ? 5.75 3.479 17.578 1 94.62 100 LYS A N 1
ATOM 790 C CA . LYS A 1 100 ? 6.961 4.066 17.016 1 94.62 100 LYS A CA 1
ATOM 791 C C . LYS A 1 100 ? 6.996 3.889 15.492 1 94.62 100 LYS A C 1
ATOM 793 O O . LYS A 1 100 ? 6.469 2.908 14.969 1 94.62 100 LYS A O 1
ATOM 798 N N . LEU A 1 101 ? 7.508 4.855 14.875 1 97.12 101 LEU A N 1
ATOM 799 C CA . LEU A 1 101 ? 7.785 4.812 13.438 1 97.12 101 LEU A CA 1
ATOM 800 C C . LEU A 1 101 ? 9.258 5.09 13.164 1 97.12 101 LEU A C 1
ATOM 802 O O . LEU A 1 101 ? 9.914 5.805 13.922 1 97.12 101 LEU A O 1
ATOM 806 N N . GLU A 1 102 ? 9.719 4.453 12.125 1 98.06 102 GLU A N 1
ATOM 807 C CA . GLU A 1 102 ? 11.102 4.652 11.703 1 98.06 102 GLU A CA 1
ATOM 808 C C . GLU A 1 102 ? 11.172 5.055 10.227 1 98.06 102 GLU A C 1
ATOM 810 O O . GLU A 1 102 ? 10.312 4.676 9.43 1 98.06 102 GLU A O 1
ATOM 815 N N . ILE A 1 103 ? 12.164 5.836 9.93 1 98.5 103 ILE A N 1
ATOM 816 C CA . ILE A 1 103 ? 12.531 6.223 8.57 1 98.5 103 ILE A CA 1
ATOM 817 C C . ILE A 1 103 ? 14.047 6.121 8.398 1 98.5 103 ILE A C 1
ATOM 819 O O . ILE A 1 103 ? 14.805 6.309 9.359 1 98.5 103 ILE A O 1
ATOM 823 N N . HIS A 1 104 ? 14.516 5.672 7.199 1 98.56 104 HIS A N 1
ATOM 824 C CA . HIS A 1 104 ? 15.953 5.641 7 1 98.56 104 HIS A CA 1
ATOM 825 C C . HIS A 1 104 ? 16.562 7.027 7.164 1 98.56 104 HIS A C 1
ATOM 827 O O . HIS A 1 104 ? 16.016 8.016 6.684 1 98.56 104 HIS A O 1
ATOM 833 N N . ALA A 1 105 ? 17.703 7.109 7.773 1 97.94 105 ALA A N 1
ATOM 834 C CA . ALA A 1 105 ? 18.359 8.375 8.102 1 97.94 105 ALA A CA 1
ATOM 835 C C . ALA A 1 105 ? 18.75 9.133 6.836 1 97.94 105 ALA A C 1
ATOM 837 O O . ALA A 1 105 ? 18.969 10.344 6.871 1 97.94 105 ALA A O 1
ATOM 838 N N . ASP A 1 106 ? 18.844 8.391 5.719 1 97.88 106 ASP A N 1
ATOM 839 C CA . ASP A 1 106 ? 19.266 9.016 4.469 1 97.88 106 ASP A CA 1
ATOM 840 C C . ASP A 1 106 ? 18.094 9.148 3.498 1 97.88 106 ASP A C 1
ATOM 842 O O . ASP A 1 106 ? 18.297 9.367 2.301 1 97.88 106 ASP A O 1
ATOM 846 N N . ALA A 1 107 ? 16.859 9.008 3.982 1 97.94 107 ALA A N 1
ATOM 847 C CA . ALA A 1 107 ? 15.695 8.898 3.109 1 97.94 107 ALA A CA 1
ATOM 848 C C . ALA A 1 107 ? 15.297 10.266 2.559 1 97.94 107 ALA A C 1
ATOM 850 O O . ALA A 1 107 ? 14.68 10.359 1.495 1 97.94 107 ALA A O 1
ATOM 851 N N . ILE A 1 108 ? 15.586 11.32 3.354 1 98.44 108 ILE A N 1
ATOM 852 C CA . ILE A 1 108 ? 15.227 12.688 2.977 1 98.44 108 ILE A CA 1
ATOM 853 C C . ILE A 1 108 ? 16.469 13.578 3.018 1 98.44 108 ILE A C 1
ATOM 855 O O . ILE A 1 108 ? 17.172 13.641 4.035 1 98.44 108 ILE A O 1
ATOM 859 N N . LYS A 1 109 ? 16.734 14.211 1.91 1 97.88 109 LYS A N 1
ATOM 860 C CA . LYS A 1 109 ? 17.812 15.188 1.868 1 97.88 109 LYS A CA 1
ATOM 861 C C . LYS A 1 109 ? 17.312 16.578 2.232 1 97.88 109 LYS A C 1
ATOM 863 O O . LYS A 1 109 ? 16.188 16.953 1.903 1 97.88 109 LYS A O 1
ATOM 868 N N . PRO A 1 110 ? 18.188 17.359 2.908 1 98.31 110 PRO A N 1
ATOM 869 C CA . PRO A 1 110 ? 17.781 18.719 3.23 1 98.31 110 PRO A CA 1
ATOM 870 C C . PRO A 1 110 ? 17.312 19.5 2.004 1 98.31 110 PRO A C 1
ATOM 872 O O . PRO A 1 110 ? 17.953 19.453 0.95 1 98.31 110 PRO A O 1
ATOM 875 N N . GLY A 1 111 ? 16.156 20.141 2.109 1 98.5 111 GLY A N 1
ATOM 876 C CA . GLY A 1 111 ? 15.648 20.984 1.05 1 98.5 111 GLY A CA 1
ATOM 877 C C . GLY A 1 111 ? 14.695 20.266 0.114 1 98.5 111 GLY A C 1
ATOM 878 O O . GLY A 1 111 ? 14.008 20.906 -0.687 1 98.5 111 GLY A O 1
ATOM 879 N N . GLN A 1 112 ? 14.648 18.938 0.18 1 98.69 112 GLN A N 1
ATOM 880 C CA . GLN A 1 112 ? 13.742 18.172 -0.679 1 98.69 112 GLN A CA 1
ATOM 881 C C . GLN A 1 112 ? 12.289 18.5 -0.369 1 98.69 112 GLN A C 1
ATOM 883 O O . GLN A 1 112 ? 11.906 18.625 0.797 1 98.69 112 GLN A O 1
ATOM 888 N N . LYS A 1 113 ? 11.523 18.719 -1.354 1 98.88 113 LYS A N 1
ATOM 889 C CA . LYS A 1 113 ? 10.078 18.891 -1.224 1 98.88 113 LYS A CA 1
ATOM 890 C C . LYS A 1 113 ? 9.367 17.547 -1.122 1 98.88 113 LYS A C 1
ATOM 892 O O . LYS A 1 113 ? 9.492 16.703 -2.014 1 98.88 113 LYS A O 1
ATOM 897 N N . VAL A 1 114 ? 8.562 17.438 -0.029 1 98.94 114 VAL A N 1
ATOM 898 C CA . VAL A 1 114 ? 8.008 16.125 0.317 1 98.94 114 VAL A CA 1
ATOM 899 C C . VAL A 1 114 ? 6.488 16.219 0.41 1 98.94 114 VAL A C 1
ATOM 901 O O . VAL A 1 114 ? 5.949 17.188 0.965 1 98.94 114 VAL A O 1
ATOM 904 N N . ALA A 1 115 ? 5.801 15.344 -0.2 1 98.94 115 ALA A N 1
ATOM 905 C CA . ALA A 1 115 ? 4.383 15.125 0.071 1 98.94 115 ALA A CA 1
ATOM 906 C C . ALA A 1 115 ? 4.16 13.797 0.788 1 98.94 115 ALA A C 1
ATOM 908 O O . ALA A 1 115 ? 4.797 12.797 0.463 1 98.94 115 ALA A O 1
ATOM 909 N N . ILE A 1 116 ? 3.27 13.781 1.769 1 98.94 116 ILE A N 1
ATOM 910 C CA . ILE A 1 116 ? 2.887 12.562 2.475 1 98.94 116 ILE A CA 1
ATOM 911 C C . ILE A 1 116 ? 1.56 12.047 1.927 1 98.94 116 ILE A C 1
ATOM 913 O O . ILE A 1 116 ? 0.613 12.812 1.743 1 98.94 116 ILE A O 1
ATOM 917 N N . VAL A 1 117 ? 1.513 10.797 1.61 1 98.94 117 VAL A N 1
ATOM 918 C CA . VAL A 1 117 ? 0.3 10.164 1.107 1 98.94 117 VAL A CA 1
ATOM 919 C C . VAL A 1 117 ? -0.089 9 2.02 1 98.94 117 VAL A C 1
ATOM 921 O O . VAL A 1 117 ? 0.74 8.141 2.328 1 98.94 117 VAL A O 1
ATOM 924 N N . ASP A 1 118 ? -1.304 8.961 2.482 1 98.56 118 ASP A N 1
ATOM 925 C CA . ASP A 1 118 ? -1.869 7.891 3.301 1 98.56 118 ASP A CA 1
ATOM 926 C C . ASP A 1 118 ? -3.324 7.621 2.924 1 98.56 118 ASP A C 1
ATOM 928 O O . ASP A 1 118 ? -3.932 8.398 2.182 1 98.56 118 ASP A O 1
ATOM 932 N N . ASP A 1 119 ? -3.854 6.469 3.383 1 98.44 119 ASP A N 1
ATOM 933 C CA . ASP A 1 119 ? -5.211 6.105 2.988 1 98.44 119 ASP A CA 1
ATOM 934 C C . ASP A 1 119 ? -6.246 6.879 3.803 1 98.44 119 ASP A C 1
ATOM 936 O O . ASP A 1 119 ? -7.324 7.199 3.301 1 98.44 119 ASP A O 1
ATOM 940 N N . LEU A 1 120 ? -5.883 7.148 5.121 1 97.69 120 LEU A N 1
ATOM 941 C CA . LEU A 1 120 ? -6.949 7.613 6.008 1 97.69 120 LEU A CA 1
ATOM 942 C C . LEU A 1 120 ? -6.406 8.602 7.035 1 97.69 120 LEU A C 1
ATOM 944 O O . LEU A 1 120 ? -5.371 8.359 7.652 1 97.69 120 LEU A O 1
ATOM 948 N N . LEU A 1 121 ? -7.062 9.789 7.133 1 97 121 LEU A N 1
ATOM 949 C CA . LEU A 1 121 ? -6.832 10.742 8.211 1 97 121 LEU A CA 1
ATOM 950 C C . LEU A 1 121 ? -7.875 10.586 9.312 1 97 121 LEU A C 1
ATOM 952 O O . LEU A 1 121 ? -9.055 10.859 9.094 1 97 121 LEU A O 1
ATOM 956 N N . ALA A 1 122 ? -7.469 10.102 10.406 1 93.69 122 ALA A N 1
ATOM 957 C CA . ALA A 1 122 ? -8.336 10.008 11.578 1 93.69 122 ALA A CA 1
ATOM 958 C C . ALA A 1 122 ? -8 11.086 12.602 1 93.69 122 ALA A C 1
ATOM 960 O O . ALA A 1 122 ? -8.461 12.227 12.484 1 93.69 122 ALA A O 1
ATOM 961 N N . THR A 1 123 ? -7.113 10.82 13.547 1 92 123 THR A N 1
ATOM 962 C CA . THR A 1 123 ? -6.773 11.789 14.578 1 92 123 THR A CA 1
ATOM 963 C C . THR A 1 123 ? -5.594 12.656 14.141 1 92 123 THR A C 1
ATOM 965 O O . THR A 1 123 ? -5.32 13.688 14.75 1 92 123 THR A O 1
ATOM 968 N N . GLY A 1 124 ? -4.914 12.156 13.133 1 93.69 124 GLY A N 1
ATOM 969 C CA . GLY A 1 124 ? -3.795 12.914 12.602 1 93.69 124 GLY A CA 1
ATOM 970 C C . GLY A 1 124 ? -2.48 12.602 13.289 1 93.69 124 GLY A C 1
ATOM 971 O O . GLY A 1 124 ? -1.433 13.125 12.906 1 93.69 124 GLY A O 1
ATOM 972 N N . GLY A 1 125 ? -2.467 11.648 14.25 1 92.25 125 GLY A N 1
ATOM 973 C CA . GLY A 1 125 ? -1.282 11.32 15.031 1 92.25 125 GLY A CA 1
ATOM 974 C C . GLY A 1 125 ? -0.149 10.773 14.18 1 92.25 125 GLY A C 1
ATOM 975 O O . GLY A 1 125 ? 0.992 11.227 14.297 1 92.25 125 GLY A O 1
ATOM 976 N N . THR A 1 126 ? -0.462 9.789 13.281 1 93.25 126 THR A N 1
ATOM 977 C CA . THR A 1 126 ? 0.548 9.156 12.438 1 93.25 126 THR A CA 1
ATOM 978 C C . THR A 1 126 ? 1.207 10.188 11.523 1 93.25 126 THR A C 1
ATOM 980 O O . THR A 1 126 ? 2.434 10.312 11.508 1 93.25 126 THR A O 1
ATOM 983 N N . VAL A 1 127 ? 0.414 10.977 10.852 1 96.5 127 VAL A N 1
ATOM 984 C CA . VAL A 1 127 ? 0.948 11.898 9.852 1 96.5 127 VAL A CA 1
ATOM 985 C C . VAL A 1 127 ? 1.69 13.039 10.539 1 96.5 127 VAL A C 1
ATOM 987 O O . VAL A 1 127 ? 2.691 13.539 10.023 1 96.5 127 VAL A O 1
ATOM 990 N N . ALA A 1 128 ? 1.247 13.469 11.719 1 96.25 128 ALA A N 1
ATOM 991 C CA . ALA A 1 128 ? 1.976 14.477 12.484 1 96.25 128 ALA A CA 1
ATOM 992 C C . ALA A 1 128 ? 3.377 13.992 12.844 1 96.25 128 ALA A C 1
ATOM 994 O O . ALA A 1 128 ? 4.348 14.742 12.727 1 96.25 128 ALA A O 1
ATOM 995 N N . ALA A 1 129 ? 3.486 12.742 13.289 1 95.69 129 ALA A N 1
ATOM 996 C CA . ALA A 1 129 ? 4.773 12.141 13.633 1 95.69 129 ALA A CA 1
ATOM 997 C C . ALA A 1 129 ? 5.68 12.047 12.406 1 95.69 129 ALA A C 1
ATOM 999 O O . ALA A 1 129 ? 6.867 12.359 12.477 1 95.69 129 ALA A O 1
ATOM 1000 N N . VAL A 1 130 ? 5.117 11.648 11.289 1 97.5 130 VAL A N 1
ATOM 1001 C CA . VAL A 1 130 ? 5.879 11.5 10.055 1 97.5 130 VAL A CA 1
ATOM 1002 C C . VAL A 1 130 ? 6.375 12.867 9.594 1 97.5 130 VAL A C 1
ATOM 1004 O O . VAL A 1 130 ? 7.523 13.008 9.164 1 97.5 130 VAL A O 1
ATOM 1007 N N . THR A 1 131 ? 5.527 13.859 9.656 1 97.81 131 THR A N 1
ATOM 1008 C CA . THR A 1 131 ? 5.891 15.227 9.297 1 97.81 131 THR A CA 1
ATOM 1009 C C . THR A 1 131 ? 7.094 15.695 10.109 1 97.81 131 THR A C 1
ATOM 1011 O O . THR A 1 131 ? 8.047 16.25 9.547 1 97.81 131 THR A O 1
ATOM 1014 N N . LYS A 1 132 ? 7.055 15.391 11.375 1 96.19 132 LYS A N 1
ATOM 1015 C CA . LYS A 1 132 ? 8.148 15.789 12.258 1 96.19 132 LYS A CA 1
ATOM 1016 C C . LYS A 1 132 ? 9.453 15.094 11.859 1 96.19 132 LYS A C 1
ATOM 1018 O O . LYS A 1 132 ? 10.516 15.727 11.844 1 96.19 132 LYS A O 1
ATOM 1023 N N . LEU A 1 133 ? 9.398 13.836 11.547 1 97.06 133 LEU A N 1
ATOM 1024 C CA . LEU A 1 133 ? 10.57 13.086 11.117 1 97.06 133 LEU A CA 1
ATOM 1025 C C . LEU A 1 133 ? 11.195 13.711 9.875 1 97.06 133 LEU A C 1
ATOM 1027 O O . LEU A 1 133 ? 12.414 13.875 9.805 1 97.06 133 LEU A O 1
ATOM 1031 N N . ILE A 1 134 ? 10.352 14.039 8.914 1 98.31 134 ILE A N 1
ATOM 1032 C CA . ILE A 1 134 ? 10.797 14.594 7.641 1 98.31 134 ILE A CA 1
ATOM 1033 C C . ILE A 1 134 ? 11.461 15.953 7.871 1 98.31 134 ILE A C 1
ATOM 1035 O O . ILE A 1 134 ? 12.539 16.219 7.344 1 98.31 134 ILE A O 1
ATOM 1039 N N . GLU A 1 135 ? 10.828 16.734 8.68 1 98.12 135 GLU A N 1
ATOM 1040 C CA . GLU A 1 135 ? 11.328 18.078 8.93 1 98.12 135 GLU A CA 1
ATOM 1041 C C . GLU A 1 135 ? 12.617 18.047 9.75 1 98.12 135 GLU A C 1
ATOM 1043 O O . GLU A 1 135 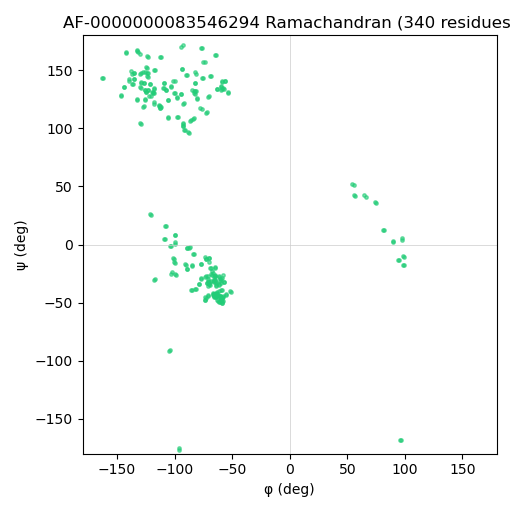? 13.508 18.875 9.555 1 98.12 135 GLU A O 1
ATOM 1048 N N . GLN A 1 136 ? 12.727 17.094 10.648 1 97.12 136 GLN A N 1
ATOM 1049 C CA . GLN A 1 136 ? 13.953 16.891 11.398 1 97.12 136 GLN A CA 1
ATOM 1050 C C . GLN A 1 136 ? 15.125 16.578 10.469 1 97.12 136 GLN A C 1
ATOM 1052 O O . GLN A 1 136 ? 16.266 16.953 10.766 1 97.12 136 GLN A O 1
ATOM 1057 N N . MET A 1 137 ? 14.828 15.984 9.375 1 97.81 137 MET A N 1
ATOM 1058 C CA . MET A 1 137 ? 15.867 15.609 8.43 1 97.81 137 MET A CA 1
ATOM 1059 C C . MET A 1 137 ? 16.141 16.734 7.438 1 97.81 137 MET A C 1
ATOM 1061 O O . MET A 1 137 ? 17.016 16.609 6.574 1 97.81 137 MET A O 1
ATOM 1065 N N . GLY A 1 138 ? 15.367 17.812 7.555 1 98.31 138 GLY A N 1
ATOM 1066 C CA . GLY A 1 138 ? 15.594 19 6.73 1 98.31 138 GLY A CA 1
ATOM 1067 C C . GLY A 1 138 ? 14.688 19.047 5.516 1 98.31 138 GLY A C 1
ATOM 1068 O O . GLY A 1 138 ? 14.836 19.938 4.664 1 98.31 138 GLY A O 1
ATOM 1069 N N . GLY A 1 139 ? 13.758 18.125 5.387 1 98.69 139 GLY A N 1
ATOM 1070 C CA . GLY A 1 139 ? 12.797 18.156 4.289 1 98.69 139 GLY A CA 1
ATOM 1071 C C . GLY A 1 139 ? 11.719 19.203 4.465 1 98.69 139 GLY A C 1
ATOM 1072 O O . GLY A 1 139 ? 11.438 19.641 5.586 1 98.69 139 GLY A O 1
ATOM 1073 N N . GLU A 1 140 ? 11.164 19.578 3.385 1 98.69 140 GLU A N 1
ATOM 1074 C CA . GLU A 1 140 ? 10.031 20.5 3.377 1 98.69 140 GLU A CA 1
ATOM 1075 C C . GLU A 1 140 ? 8.734 19.766 3.061 1 98.69 140 GLU A C 1
ATOM 1077 O O . GLU A 1 140 ? 8.508 19.344 1.922 1 98.69 140 GLU A O 1
ATOM 1082 N N . VAL A 1 141 ? 7.875 19.625 4.039 1 98.75 141 VAL A N 1
ATOM 1083 C CA . VAL A 1 141 ? 6.582 19 3.799 1 98.75 141 VAL A CA 1
ATOM 1084 C C . VAL A 1 141 ? 5.648 19.969 3.096 1 98.75 141 VAL A C 1
ATOM 1086 O O . VAL A 1 141 ? 5.215 20.969 3.689 1 98.75 141 VAL A O 1
ATOM 1089 N N . VAL A 1 142 ? 5.277 19.578 1.862 1 98.62 142 VAL A N 1
ATOM 1090 C CA . VAL A 1 142 ? 4.566 20.516 1.008 1 98.62 142 VAL A CA 1
ATOM 1091 C C . VAL A 1 142 ? 3.074 20.188 1.001 1 98.62 142 VAL A C 1
ATOM 1093 O O . VAL A 1 142 ? 2.242 21.062 0.743 1 98.62 142 VAL A O 1
ATOM 1096 N N . SER A 1 143 ? 2.754 19.016 1.28 1 98.81 143 SER A N 1
ATOM 1097 C CA . SER A 1 143 ? 1.359 18.594 1.188 1 98.81 143 SER A CA 1
ATOM 1098 C C . SER A 1 143 ? 1.121 17.297 1.954 1 98.81 143 SER A C 1
ATOM 1100 O O . SER A 1 143 ? 2.004 16.438 2.021 1 98.81 143 SER A O 1
ATOM 1102 N N . LEU A 1 144 ? -0.024 17.172 2.574 1 98.88 144 LEU A N 1
ATOM 1103 C CA . LEU A 1 144 ? -0.556 15.969 3.205 1 98.88 144 LEU A CA 1
ATOM 1104 C C . LEU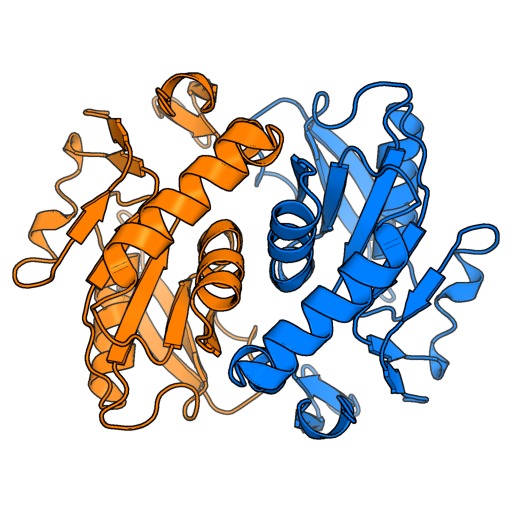 A 1 144 ? -1.795 15.469 2.469 1 98.88 144 LEU A C 1
ATOM 1106 O O . LEU A 1 144 ? -2.801 16.188 2.389 1 98.88 144 LEU A O 1
ATOM 1110 N N . ASN A 1 145 ? -1.741 14.273 1.975 1 98.94 145 ASN A N 1
ATOM 1111 C CA . ASN A 1 145 ? -2.77 13.797 1.054 1 98.94 145 ASN A CA 1
ATOM 1112 C C . ASN A 1 145 ? -3.391 12.484 1.533 1 98.94 145 ASN A C 1
ATOM 1114 O O . ASN A 1 145 ? -2.676 11.547 1.881 1 98.94 145 ASN A O 1
ATOM 1118 N N . PHE A 1 146 ? -4.703 12.445 1.507 1 98.81 146 PHE A N 1
ATOM 1119 C CA . PHE A 1 146 ? -5.441 11.297 2.012 1 98.81 146 PHE A CA 1
ATOM 1120 C C . PHE A 1 146 ? -6.562 10.906 1.052 1 98.81 146 PHE A C 1
ATOM 1122 O O . PHE A 1 146 ? -7.109 11.758 0.349 1 98.81 146 PHE A O 1
ATOM 1129 N N . VAL A 1 147 ? -6.84 9.578 1.018 1 98.81 147 VAL A N 1
ATOM 1130 C CA . VAL A 1 147 ? -8.031 9.133 0.306 1 98.81 147 VAL A CA 1
ATOM 1131 C C . VAL A 1 147 ? -9.281 9.484 1.117 1 98.81 147 VAL A C 1
ATOM 1133 O O . VAL A 1 147 ? -10.211 10.102 0.6 1 98.81 147 VAL A O 1
ATOM 1136 N N . ILE A 1 148 ? -9.227 9.141 2.443 1 98.56 148 ILE A N 1
ATOM 1137 C CA . ILE A 1 148 ? -10.383 9.297 3.318 1 98.56 148 ILE A CA 1
ATOM 1138 C C . ILE A 1 148 ? -10.023 10.227 4.48 1 98.56 148 ILE A C 1
ATOM 1140 O O . ILE A 1 148 ? -8.938 10.117 5.055 1 98.56 148 ILE A O 1
ATOM 1144 N N . GLU A 1 149 ? -10.867 11.086 4.828 1 98.19 149 GLU A N 1
ATOM 1145 C CA . GLU A 1 149 ? -10.82 11.867 6.062 1 98.19 149 GLU A CA 1
ATOM 1146 C C . GLU A 1 149 ? -12.031 11.578 6.941 1 98.19 149 GLU A C 1
ATOM 1148 O O . GLU A 1 149 ? -13.172 11.672 6.48 1 98.19 149 GLU A O 1
ATOM 1153 N N . LEU A 1 150 ? -11.758 11.102 8.156 1 97.19 150 LEU A N 1
ATOM 1154 C CA . LEU A 1 150 ? -12.812 11.016 9.164 1 97.19 150 LEU A CA 1
ATOM 1155 C C . LEU A 1 150 ? -12.93 12.328 9.938 1 97.19 150 LEU A C 1
ATOM 1157 O O . LEU A 1 150 ? -12.242 12.531 10.938 1 97.19 150 LEU A O 1
ATOM 1161 N N . THR A 1 151 ? -13.836 13.195 9.555 1 96.25 151 THR A N 1
ATOM 1162 C CA . THR A 1 151 ? -13.906 14.578 10.016 1 96.25 151 THR A CA 1
ATOM 1163 C C . THR A 1 151 ? -14.281 14.633 11.492 1 96.25 151 THR A C 1
ATOM 1165 O O . THR A 1 151 ? -13.906 15.57 12.203 1 96.25 151 THR A O 1
ATOM 1168 N N . GLY A 1 152 ? -14.953 13.664 12.039 1 94.25 152 GLY A N 1
ATOM 1169 C CA . GLY A 1 152 ? -15.375 13.641 13.43 1 94.25 152 GLY A CA 1
ATOM 1170 C C . GLY A 1 152 ? -14.227 13.453 14.398 1 94.25 152 GLY A C 1
ATOM 1171 O O . GLY A 1 152 ? -14.383 13.68 15.602 1 94.25 152 GLY A O 1
ATOM 1172 N N . LEU A 1 153 ? -13.109 13.117 13.883 1 93.44 153 LEU A N 1
ATOM 1173 C CA . LEU A 1 153 ? -11.969 12.852 14.758 1 93.44 153 LEU A CA 1
ATOM 1174 C C . LEU A 1 153 ? -10.992 14.023 14.75 1 93.44 153 LEU A C 1
ATOM 1176 O O . LEU A 1 153 ? -9.938 13.953 15.391 1 93.44 153 LEU A O 1
ATOM 1180 N N . ASN A 1 154 ? -11.258 15 14.016 1 94.44 154 ASN A N 1
ATOM 1181 C CA . ASN A 1 154 ? -10.594 16.297 14.031 1 94.44 154 ASN A CA 1
ATOM 1182 C C . ASN A 1 154 ? -9.086 16.156 13.828 1 94.44 154 ASN A C 1
ATOM 1184 O O . ASN A 1 154 ? -8.305 16.797 14.539 1 94.44 154 ASN A O 1
ATOM 1188 N N . GLY A 1 155 ? -8.727 15.297 12.914 1 93.25 155 GLY A N 1
ATOM 1189 C CA . GLY A 1 155 ? -7.32 15.07 12.648 1 93.25 155 GLY A CA 1
ATOM 1190 C C . GLY A 1 155 ? -6.594 16.312 12.164 1 93.25 155 GLY A C 1
ATOM 1191 O O . GLY A 1 155 ? -5.398 16.484 12.422 1 93.25 155 GLY A O 1
ATOM 1192 N N . LYS A 1 156 ? -7.277 17.25 11.531 1 95.38 156 LYS A N 1
ATOM 1193 C CA . LYS A 1 156 ? -6.684 18.469 10.969 1 95.38 156 LYS A CA 1
ATOM 1194 C C . LYS A 1 156 ? -6.207 19.406 12.07 1 95.38 156 LYS A C 1
ATOM 1196 O O . LYS A 1 156 ? -5.379 20.281 11.836 1 95.38 156 LYS A O 1
ATOM 1201 N N . ASP A 1 157 ? -6.738 19.219 13.273 1 95 157 ASP A N 1
ATOM 1202 C CA . ASP A 1 157 ? -6.34 20.062 14.391 1 95 157 ASP A CA 1
ATOM 1203 C C . ASP A 1 157 ? -4.852 19.922 14.688 1 95 157 ASP A C 1
ATOM 1205 O O . ASP A 1 157 ? -4.191 20.891 15.07 1 95 157 ASP A O 1
ATOM 1209 N N . LYS A 1 158 ? -4.312 18.734 14.508 1 92.75 158 LYS A N 1
ATOM 1210 C CA . LYS A 1 158 ? -2.898 18.484 14.766 1 92.75 158 LYS A CA 1
ATOM 1211 C C . LYS A 1 158 ? -2.039 18.891 13.57 1 92.75 158 LYS A C 1
ATOM 1213 O O . LYS A 1 158 ? -0.809 18.891 13.656 1 92.75 158 LYS A O 1
ATOM 1218 N N . LEU A 1 159 ? -2.686 19.234 12.477 1 96.94 159 LEU A N 1
ATOM 1219 C CA . LEU A 1 159 ? -1.971 19.422 11.219 1 96.94 159 LEU A CA 1
ATOM 1220 C C . LEU A 1 159 ? -2.178 20.844 10.695 1 96.94 159 LEU A C 1
ATOM 1222 O O . LEU A 1 159 ? -2.137 21.078 9.484 1 96.94 159 LEU A O 1
ATOM 1226 N N . GLN A 1 160 ? -2.438 21.688 11.641 1 95.38 160 GLN A N 1
ATOM 1227 C CA . GLN A 1 160 ? -2.645 23.078 11.273 1 95.38 160 GLN A CA 1
ATOM 1228 C C . GLN A 1 160 ? -1.411 23.656 10.578 1 95.38 160 GLN A C 1
ATOM 1230 O O . GLN A 1 160 ? -0.281 23.391 10.992 1 95.38 160 GLN A O 1
ATOM 1235 N N . GLY A 1 161 ? -1.601 24.406 9.477 1 95.75 161 GLY A N 1
ATOM 1236 C CA . GLY A 1 161 ? -0.505 25.047 8.766 1 95.75 161 GLY A CA 1
ATOM 1237 C C . GLY A 1 161 ? -0.058 24.281 7.543 1 95.75 161 GLY A C 1
ATOM 1238 O O . GLY A 1 161 ? 0.64 24.812 6.68 1 95.75 161 GLY A O 1
ATOM 1239 N N . TYR A 1 162 ? -0.428 23.047 7.492 1 97.94 162 TYR A N 1
ATOM 1240 C CA . TYR A 1 162 ? -0.038 22.25 6.336 1 97.94 162 TYR A CA 1
ATOM 1241 C C . TYR A 1 162 ? -1.123 22.266 5.27 1 97.94 162 TYR A C 1
ATOM 1243 O O . TYR A 1 162 ? -2.295 22.5 5.57 1 97.94 162 TYR A O 1
ATOM 1251 N N . ASP A 1 163 ? -0.74 22.125 4.004 1 98.44 163 ASP A N 1
ATOM 1252 C CA . ASP A 1 163 ? -1.661 21.891 2.896 1 98.44 163 ASP A CA 1
ATOM 1253 C C . ASP A 1 163 ? -2.217 20.469 2.939 1 98.44 163 ASP A C 1
ATOM 1255 O O . ASP A 1 163 ? -1.472 19.5 2.77 1 98.44 163 ASP A O 1
ATOM 1259 N N . ILE A 1 164 ? -3.514 20.344 3.184 1 98.44 164 ILE A N 1
ATOM 1260 C CA . ILE A 1 164 ? -4.117 19.031 3.389 1 98.44 164 ILE A CA 1
ATOM 1261 C C . ILE A 1 164 ? -5.164 18.781 2.307 1 98.44 164 ILE A C 1
ATOM 1263 O O . ILE A 1 164 ? -6.012 19.641 2.035 1 98.44 164 ILE A O 1
ATOM 1267 N N . MET A 1 165 ? -5.094 17.672 1.702 1 98.25 165 MET A N 1
ATOM 1268 C CA . MET A 1 165 ? -6.094 17.219 0.733 1 98.25 165 MET A CA 1
ATOM 1269 C C . MET A 1 165 ? -6.688 15.883 1.146 1 98.25 165 MET A C 1
ATOM 1271 O O . MET A 1 165 ? -5.961 14.969 1.552 1 98.25 165 MET A O 1
ATOM 1275 N N . SER A 1 166 ? -7.922 15.703 1.135 1 98.31 166 SER A N 1
ATOM 1276 C CA . SER A 1 166 ? -8.641 14.438 1.251 1 98.31 166 SER A CA 1
ATOM 1277 C C . SER A 1 166 ? -9.672 14.281 0.132 1 98.31 166 SER A C 1
ATOM 1279 O O . SER A 1 166 ? -10.383 15.234 -0.197 1 98.31 166 SER A O 1
ATOM 1281 N N . LEU A 1 167 ? -9.742 13.164 -0.464 1 98.56 167 LEU A N 1
ATOM 1282 C CA . LEU A 1 167 ? -10.594 12.961 -1.631 1 98.56 167 LEU A CA 1
ATOM 1283 C C . LEU A 1 167 ? -12.039 12.711 -1.212 1 98.56 167 LEU A C 1
ATOM 1285 O O . LEU A 1 167 ? -12.969 13.141 -1.897 1 98.56 167 LEU A O 1
ATOM 1289 N N . VAL A 1 168 ? -12.18 11.945 -0.081 1 98.19 168 VAL A N 1
ATOM 1290 C CA . VAL A 1 168 ? -13.5 11.594 0.427 1 98.19 168 VAL A CA 1
ATOM 1291 C C . VAL A 1 168 ? -13.594 11.93 1.913 1 98.19 168 VAL A C 1
ATOM 1293 O O . VAL A 1 168 ? -12.625 11.75 2.658 1 98.19 168 VAL A O 1
ATOM 1296 N N . LYS A 1 169 ? -14.703 12.469 2.342 1 97.69 169 LYS A N 1
ATOM 1297 C CA . LYS A 1 169 ? -14.906 12.812 3.748 1 97.69 169 LYS A CA 1
ATOM 1298 C C . LYS A 1 169 ? -16.078 12.047 4.336 1 97.69 169 LYS A C 1
ATOM 1300 O O . LYS A 1 169 ? -17.109 11.883 3.682 1 97.69 169 LYS A O 1
ATOM 1305 N N . TYR A 1 170 ? -15.781 11.461 5.512 1 96.38 170 TYR A N 1
ATOM 1306 C CA . TYR A 1 170 ? -16.812 10.836 6.324 1 96.38 170 TYR A CA 1
ATOM 1307 C C . TYR A 1 170 ? -16.938 11.523 7.68 1 96.38 170 TYR A C 1
ATOM 1309 O O . TYR A 1 170 ? -15.93 11.914 8.273 1 96.38 170 TYR A O 1
ATOM 1317 N N . ASP A 1 171 ? -18.078 11.867 8.258 1 88.25 171 ASP A N 1
ATOM 1318 C CA . ASP A 1 171 ? -18.266 12.406 9.602 1 88.25 171 ASP A CA 1
ATOM 1319 C C . ASP A 1 171 ? -18 11.344 10.664 1 88.25 171 ASP A C 1
ATOM 1321 O O . ASP A 1 171 ? -17.531 11.656 11.758 1 88.25 171 ASP A O 1
ATOM 1325 N N . ILE A 1 172 ? -18.188 10.203 10.586 1 73.38 172 ILE A N 1
ATOM 1326 C CA . ILE A 1 172 ? -17.891 9.008 11.375 1 73.38 172 ILE A CA 1
ATOM 1327 C C . ILE A 1 172 ? -18.688 7.82 10.828 1 73.38 172 ILE A C 1
ATOM 1329 O O . ILE A 1 172 ? -19.781 7.992 10.289 1 73.38 172 ILE A O 1
ATOM 1333 N N . MET B 1 1 ? 19.125 0.083 -18.172 1 89.31 1 MET B N 1
ATOM 1334 C CA . MET B 1 1 ? 19.484 0.412 -16.797 1 89.31 1 MET B CA 1
ATOM 1335 C C . MET B 1 1 ? 19.812 -0.848 -16 1 89.31 1 MET B C 1
ATOM 1337 O O . MET B 1 1 ? 19.141 -1.871 -16.156 1 89.31 1 MET B O 1
ATOM 1341 N N . ASP B 1 2 ? 20.875 -0.804 -15.25 1 94.5 2 ASP B N 1
ATOM 1342 C CA . ASP B 1 2 ? 21.219 -1.9 -14.352 1 94.5 2 ASP B CA 1
ATOM 1343 C C . ASP B 1 2 ? 20.641 -1.657 -12.953 1 94.5 2 ASP B C 1
ATOM 1345 O O . ASP B 1 2 ? 21.219 -0.901 -12.172 1 94.5 2 ASP B O 1
ATOM 1349 N N . LEU B 1 3 ? 19.578 -2.342 -12.602 1 97.06 3 LEU B N 1
ATOM 1350 C CA . LEU B 1 3 ? 18.812 -2.115 -11.375 1 97.06 3 LEU B CA 1
ATOM 1351 C C . LEU B 1 3 ? 19.656 -2.475 -10.148 1 97.06 3 LEU B C 1
ATOM 1353 O O . LEU B 1 3 ? 19.391 -1.994 -9.047 1 97.06 3 LEU B O 1
ATOM 1357 N N . LYS B 1 4 ? 20.656 -3.354 -10.312 1 96.5 4 LYS B N 1
ATOM 1358 C CA . LYS B 1 4 ? 21.5 -3.74 -9.188 1 96.5 4 LYS B CA 1
ATOM 1359 C C . LYS B 1 4 ? 22.188 -2.525 -8.57 1 96.5 4 LYS B C 1
ATOM 1361 O O . LYS B 1 4 ? 22.438 -2.494 -7.367 1 96.5 4 LYS B O 1
ATOM 1366 N N . ASN B 1 5 ? 22.375 -1.497 -9.422 1 96.88 5 ASN B N 1
ATOM 1367 C CA . ASN B 1 5 ? 23.031 -0.277 -8.969 1 96.88 5 ASN B CA 1
ATOM 1368 C C . ASN B 1 5 ? 22.109 0.536 -8.047 1 96.88 5 ASN B C 1
ATOM 1370 O O . ASN B 1 5 ? 22.578 1.433 -7.344 1 96.88 5 ASN B O 1
ATOM 1374 N N . SER B 1 6 ? 20.828 0.189 -8.008 1 97.75 6 SER B N 1
ATOM 1375 C CA . SER B 1 6 ? 19.859 0.951 -7.219 1 97.75 6 SER B CA 1
ATOM 1376 C C . SER B 1 6 ? 19.406 0.162 -6 1 97.75 6 SER B C 1
ATOM 1378 O O . SER B 1 6 ? 18.516 0.6 -5.273 1 97.75 6 SER B O 1
ATOM 1380 N N . ILE B 1 7 ? 19.969 -0.963 -5.77 1 98.31 7 ILE B N 1
ATOM 1381 C CA . ILE B 1 7 ? 19.641 -1.808 -4.629 1 98.31 7 ILE B CA 1
ATOM 1382 C C . ILE B 1 7 ? 20.812 -1.874 -3.662 1 98.31 7 ILE B C 1
ATOM 1384 O O . ILE B 1 7 ? 21.906 -2.324 -4.031 1 98.31 7 ILE B O 1
ATOM 1388 N N . ARG B 1 8 ? 20.656 -1.414 -2.469 1 98.19 8 ARG B N 1
ATOM 1389 C CA . ARG B 1 8 ? 21.703 -1.395 -1.444 1 98.19 8 ARG B CA 1
ATOM 1390 C C . ARG B 1 8 ? 21.797 -2.742 -0.739 1 98.19 8 ARG B C 1
ATOM 1392 O O . ARG B 1 8 ? 20.781 -3.348 -0.397 1 98.19 8 ARG B O 1
ATOM 1399 N N . ILE B 1 9 ? 22.953 -3.248 -0.643 1 97.38 9 ILE B N 1
ATOM 1400 C CA . ILE B 1 9 ? 23.188 -4.496 0.08 1 97.38 9 ILE B CA 1
ATOM 1401 C C . ILE B 1 9 ? 23.562 -4.191 1.528 1 97.38 9 ILE B C 1
ATOM 1403 O O . ILE B 1 9 ? 24.5 -3.436 1.786 1 97.38 9 ILE B O 1
ATOM 1407 N N . ILE B 1 10 ? 22.797 -4.68 2.426 1 97.56 10 ILE B N 1
ATOM 1408 C CA . ILE B 1 10 ? 23.031 -4.516 3.855 1 97.56 10 ILE B CA 1
ATOM 1409 C C . ILE B 1 10 ? 23.391 -5.863 4.477 1 97.56 10 ILE B C 1
ATOM 1411 O O . ILE B 1 10 ? 22.578 -6.789 4.48 1 97.56 10 ILE B O 1
ATOM 1415 N N . GLU B 1 11 ? 24.547 -5.938 5.008 1 96.56 11 GLU B N 1
ATOM 1416 C CA . GLU B 1 11 ? 25 -7.191 5.605 1 96.56 11 GLU B CA 1
ATOM 1417 C C . GLU B 1 11 ? 24.453 -7.363 7.016 1 96.56 11 GLU B C 1
ATOM 1419 O O . GLU B 1 11 ? 24.188 -6.383 7.711 1 96.56 11 GLU B O 1
ATOM 1424 N N . ASP B 1 12 ? 24.172 -8.633 7.449 1 95.69 12 ASP B N 1
ATOM 1425 C CA . ASP B 1 12 ? 23.844 -9.023 8.812 1 95.69 12 ASP B CA 1
ATOM 1426 C C . ASP B 1 12 ? 22.5 -8.43 9.242 1 95.69 12 ASP B C 1
ATOM 1428 O O . ASP B 1 12 ? 22.359 -7.918 10.359 1 95.69 12 ASP B O 1
ATOM 1432 N N . PHE B 1 13 ? 21.531 -8.461 8.305 1 94.38 13 PHE B N 1
ATOM 1433 C CA . PHE B 1 13 ? 20.156 -8.039 8.555 1 94.38 13 PHE B CA 1
ATOM 1434 C C . PHE B 1 13 ? 19.172 -9.031 7.945 1 94.38 13 PHE B C 1
ATOM 1436 O O . PHE B 1 13 ? 19.328 -9.445 6.797 1 94.38 13 PHE B O 1
ATOM 1443 N N . PRO B 1 14 ? 18.156 -9.32 8.672 1 92.56 14 PRO B N 1
ATOM 1444 C CA . PRO B 1 14 ? 17.797 -8.984 10.047 1 92.56 14 PRO B CA 1
ATOM 1445 C C . PRO B 1 14 ? 18.625 -9.734 11.086 1 92.56 14 PRO B C 1
ATOM 1447 O O . PRO B 1 14 ? 18.562 -9.43 12.273 1 92.56 14 PRO B O 1
ATOM 1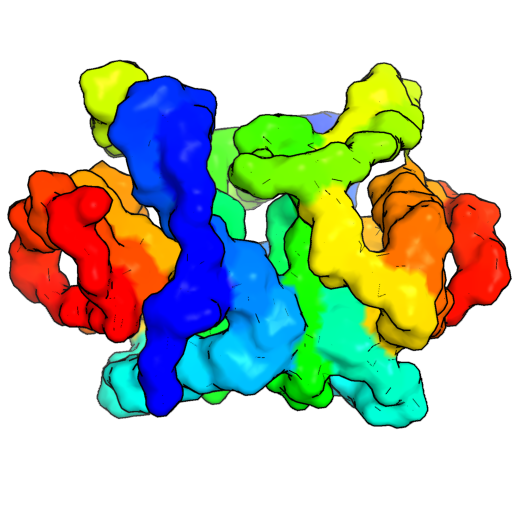450 N N . LYS B 1 15 ? 19.375 -10.781 10.578 1 92.19 15 LYS B N 1
ATOM 1451 C CA . LYS B 1 15 ? 20.266 -11.523 11.461 1 92.19 15 LYS B CA 1
ATOM 1452 C C . LYS B 1 15 ? 21.672 -11.648 10.852 1 92.19 15 LYS B C 1
ATOM 1454 O O . LYS B 1 15 ? 21.844 -11.469 9.648 1 92.19 15 LYS B O 1
ATOM 1459 N N . LYS B 1 16 ? 22.625 -12 11.711 1 93.88 16 LYS B N 1
ATOM 1460 C CA . LYS B 1 16 ? 24.016 -12.188 11.273 1 93.88 16 LYS B CA 1
ATOM 1461 C C . LYS B 1 16 ? 24.094 -13.227 10.156 1 93.88 16 LYS B C 1
ATOM 1463 O O . LYS B 1 16 ? 23.453 -14.273 10.219 1 93.88 16 LYS B O 1
ATOM 1468 N N . GLY B 1 17 ? 24.875 -12.867 9.062 1 92.81 17 GLY B N 1
ATOM 1469 C CA . GLY B 1 17 ? 25.109 -13.812 7.988 1 92.81 17 GLY B CA 1
ATOM 1470 C C . GLY B 1 17 ? 24.203 -13.586 6.789 1 92.81 17 GLY B C 1
ATOM 1471 O O . GLY B 1 17 ? 24.438 -14.164 5.723 1 92.81 17 GLY B O 1
ATOM 1472 N N . ILE B 1 18 ? 23.188 -12.75 6.91 1 91.75 18 ILE B N 1
ATOM 1473 C CA . ILE B 1 18 ? 22.234 -12.5 5.828 1 91.75 18 ILE B CA 1
ATOM 1474 C C . ILE B 1 18 ? 22.625 -11.227 5.086 1 91.75 18 ILE B C 1
ATOM 1476 O O . ILE B 1 18 ? 22.906 -10.195 5.707 1 91.75 18 ILE B O 1
ATOM 1480 N N . SER B 1 19 ? 22.766 -11.352 3.742 1 95.5 19 SER B N 1
ATOM 1481 C CA . SER B 1 19 ? 22.969 -10.195 2.877 1 95.5 19 SER B CA 1
ATOM 1482 C C . SER B 1 19 ? 21.625 -9.656 2.367 1 95.5 19 SER B C 1
ATOM 1484 O O . SER B 1 19 ? 21.125 -10.117 1.347 1 95.5 19 SER B O 1
ATOM 1486 N N . PHE B 1 20 ? 21.188 -8.641 3.043 1 96.5 20 PHE B N 1
ATOM 1487 C CA . PHE B 1 20 ? 19.859 -8.109 2.777 1 96.5 20 PHE B CA 1
ATOM 1488 C C . PHE B 1 20 ? 19.875 -7.176 1.574 1 96.5 20 PHE B C 1
ATOM 1490 O O . PHE B 1 20 ? 20.75 -6.312 1.462 1 96.5 20 PHE B O 1
ATOM 1497 N N . LYS B 1 21 ? 18.953 -7.355 0.664 1 97.75 21 LYS B N 1
ATOM 1498 C CA . LYS B 1 21 ? 18.781 -6.473 -0.487 1 97.75 21 LYS B CA 1
ATOM 1499 C C . LYS B 1 21 ? 17.766 -5.375 -0.191 1 97.75 21 LYS B C 1
ATOM 1501 O O . LYS B 1 21 ? 16.562 -5.602 -0.275 1 97.75 21 LYS B O 1
ATOM 1506 N N . ASP B 1 22 ? 18.266 -4.238 0.078 1 98.06 22 ASP B N 1
ATOM 1507 C CA . ASP B 1 22 ? 17.438 -3.096 0.461 1 98.06 22 ASP B CA 1
ATOM 1508 C C . ASP B 1 22 ? 16.875 -2.383 -0.77 1 98.06 22 ASP B C 1
ATOM 1510 O O . ASP B 1 22 ? 17.594 -1.612 -1.421 1 98.06 22 ASP B O 1
ATOM 1514 N N . ILE B 1 23 ? 15.594 -2.525 -0.981 1 98.31 23 ILE B N 1
ATOM 1515 C CA . ILE B 1 23 ? 14.961 -1.987 -2.18 1 98.31 23 ILE B CA 1
ATOM 1516 C C . ILE B 1 23 ? 14.539 -0.542 -1.933 1 98.31 23 ILE B C 1
ATOM 1518 O O . ILE B 1 23 ? 14.039 0.129 -2.84 1 98.31 23 ILE B O 1
ATOM 1522 N N . THR B 1 24 ? 14.719 0.012 -0.71 1 98.5 24 THR B N 1
ATOM 1523 C CA . THR B 1 24 ? 14.297 1.38 -0.432 1 98.5 24 THR B CA 1
ATOM 1524 C C . THR B 1 24 ? 15.086 2.375 -1.278 1 98.5 24 THR B C 1
ATOM 1526 O O . THR B 1 24 ? 14.555 3.408 -1.688 1 98.5 24 THR B O 1
ATOM 1529 N N . THR B 1 25 ? 16.359 2.049 -1.581 1 98.56 25 THR B N 1
ATOM 1530 C CA . THR B 1 25 ? 17.156 2.928 -2.42 1 98.56 25 THR B CA 1
ATOM 1531 C C . THR B 1 25 ? 16.641 2.926 -3.857 1 98.56 25 THR B C 1
ATOM 1533 O O . THR B 1 25 ? 16.688 3.951 -4.539 1 98.56 25 THR B O 1
ATOM 1536 N N . LEU B 1 26 ? 16.156 1.799 -4.309 1 98.69 26 LEU B N 1
ATOM 1537 C CA . LEU B 1 26 ? 15.516 1.726 -5.617 1 98.69 26 LEU B CA 1
ATOM 1538 C C . LEU B 1 26 ? 14.258 2.58 -5.648 1 98.69 26 LEU B C 1
ATOM 1540 O O . LEU B 1 26 ? 14.031 3.326 -6.605 1 98.69 26 LEU B O 1
ATOM 1544 N N . LEU B 1 27 ? 13.422 2.527 -4.625 1 98.81 27 LEU B N 1
ATOM 1545 C CA . LEU B 1 27 ? 12.172 3.27 -4.52 1 98.81 27 LEU B CA 1
ATOM 1546 C C . LEU B 1 27 ? 12.43 4.773 -4.488 1 98.81 27 LEU B C 1
ATOM 1548 O O . LEU B 1 27 ? 11.648 5.551 -5.047 1 98.81 27 LEU B O 1
ATOM 1552 N N . GLN B 1 28 ? 13.5 5.184 -3.857 1 98.12 28 GLN B N 1
ATOM 1553 C CA . GLN B 1 28 ? 13.844 6.59 -3.678 1 98.12 28 GLN B CA 1
ATOM 1554 C C . GLN B 1 28 ? 14.32 7.211 -4.988 1 98.12 28 GLN B C 1
ATOM 1556 O O . GLN B 1 28 ? 14.227 8.43 -5.176 1 98.12 28 GLN B O 1
ATOM 1561 N N . ASP B 1 29 ? 14.867 6.379 -5.855 1 98 29 ASP B N 1
ATOM 1562 C CA . ASP B 1 29 ? 15.328 6.809 -7.172 1 98 29 ASP B CA 1
ATOM 1563 C C . ASP B 1 29 ? 14.195 6.766 -8.195 1 98 29 ASP B C 1
ATOM 1565 O O . ASP B 1 29 ? 13.852 5.695 -8.695 1 98 29 ASP B O 1
ATOM 1569 N N . HIS B 1 30 ? 13.711 7.988 -8.562 1 97.69 30 HIS B N 1
ATOM 1570 C CA . HIS B 1 30 ? 12.539 8.055 -9.422 1 97.69 30 HIS B CA 1
ATOM 1571 C C . HIS B 1 30 ? 12.789 7.348 -10.75 1 97.69 30 HIS B C 1
ATOM 1573 O O . HIS B 1 30 ? 11.867 6.758 -11.328 1 97.69 30 HIS B O 1
ATOM 1579 N N . ASN B 1 31 ? 13.977 7.363 -11.266 1 98.31 31 ASN B N 1
ATOM 1580 C CA . ASN B 1 31 ? 14.281 6.691 -12.523 1 98.31 31 ASN B CA 1
ATOM 1581 C C . ASN B 1 31 ? 14.258 5.172 -12.367 1 98.31 31 ASN B C 1
ATOM 1583 O O . ASN B 1 31 ? 13.711 4.465 -13.211 1 98.31 31 ASN B O 1
ATOM 1587 N N . ALA B 1 32 ? 14.828 4.668 -11.305 1 98.75 32 ALA B N 1
ATOM 1588 C CA . ALA B 1 32 ? 14.836 3.23 -11.047 1 98.75 32 ALA B CA 1
ATOM 1589 C C . ALA B 1 32 ? 13.43 2.709 -10.773 1 98.75 32 ALA B C 1
ATOM 1591 O O . ALA B 1 32 ? 13.055 1.637 -11.258 1 98.75 32 ALA B O 1
ATOM 1592 N N . LEU B 1 33 ? 12.672 3.473 -9.977 1 98.81 33 LEU B N 1
ATOM 1593 C CA . LEU B 1 33 ? 11.289 3.102 -9.703 1 98.81 33 LEU B CA 1
ATOM 1594 C C . LEU B 1 33 ? 10.484 3.012 -11 1 98.81 33 LEU B C 1
ATOM 1596 O O . LEU B 1 33 ? 9.836 1.996 -11.258 1 98.81 33 LEU B O 1
ATOM 1600 N N . LYS B 1 34 ? 10.586 4.055 -11.797 1 98.75 34 LYS B N 1
ATOM 1601 C CA . LYS B 1 34 ? 9.867 4.09 -13.062 1 98.75 34 LYS B CA 1
ATOM 1602 C C . LYS B 1 34 ? 10.281 2.926 -13.961 1 98.75 34 LYS B C 1
ATOM 1604 O O . LYS B 1 34 ? 9.43 2.25 -14.539 1 98.75 34 LYS B O 1
ATOM 1609 N N . TYR B 1 35 ? 11.562 2.713 -14.062 1 98.81 35 TYR B N 1
ATOM 1610 C CA . TYR B 1 35 ? 12.078 1.634 -14.898 1 98.81 35 TYR B CA 1
ATOM 1611 C C . TYR B 1 35 ? 11.539 0.283 -14.438 1 98.81 35 TYR B C 1
ATOM 1613 O O . TYR B 1 35 ? 11.109 -0.532 -15.258 1 98.81 35 TYR B O 1
ATOM 1621 N N . THR B 1 36 ? 11.578 0.034 -13.148 1 98.88 36 THR B N 1
ATOM 1622 C CA . THR B 1 36 ? 11.125 -1.225 -12.562 1 98.88 36 THR B CA 1
ATOM 1623 C C . THR B 1 36 ? 9.664 -1.483 -12.906 1 98.88 36 THR B C 1
ATOM 1625 O O . THR B 1 36 ? 9.312 -2.564 -13.391 1 98.88 36 THR B O 1
ATOM 1628 N N . ILE B 1 37 ? 8.805 -0.451 -12.703 1 98.94 37 ILE B N 1
ATOM 1629 C CA . ILE B 1 37 ? 7.375 -0.585 -12.969 1 98.94 37 ILE B CA 1
ATOM 1630 C C . ILE B 1 37 ? 7.145 -0.791 -14.461 1 98.94 37 ILE B C 1
ATOM 1632 O O . ILE B 1 37 ? 6.398 -1.684 -14.867 1 98.94 37 ILE B O 1
ATOM 1636 N N . ASP B 1 38 ? 7.832 -0.036 -15.273 1 98.88 38 ASP B N 1
ATOM 1637 C CA . ASP B 1 38 ? 7.656 -0.106 -16.719 1 98.88 38 ASP B CA 1
ATOM 1638 C C . ASP B 1 38 ? 8.039 -1.484 -17.25 1 98.88 38 ASP B C 1
ATOM 1640 O O . ASP B 1 38 ? 7.383 -2.008 -18.156 1 98.88 38 ASP B O 1
ATOM 1644 N N . GLU B 1 39 ? 9.109 -2.064 -16.75 1 98.88 39 GLU B N 1
ATOM 1645 C CA . GLU B 1 39 ? 9.539 -3.387 -17.188 1 98.88 39 GLU B CA 1
ATOM 1646 C C . GLU B 1 39 ? 8.5 -4.449 -16.844 1 98.88 39 GLU B C 1
ATOM 1648 O O . GLU B 1 39 ? 8.227 -5.344 -17.656 1 98.88 39 GLU B O 1
ATOM 1653 N N . MET B 1 40 ? 7.938 -4.391 -15.664 1 98.81 40 MET B N 1
ATOM 1654 C CA . MET B 1 40 ? 6.906 -5.348 -15.273 1 98.81 40 MET B CA 1
ATOM 1655 C C . MET B 1 40 ? 5.652 -5.168 -16.125 1 98.81 40 MET B C 1
ATOM 1657 O O . MET B 1 40 ? 5.047 -6.148 -16.562 1 98.81 40 MET B O 1
ATOM 1661 N N . VAL B 1 41 ? 5.262 -3.922 -16.359 1 98.88 41 VAL B N 1
ATOM 1662 C CA . VAL B 1 41 ? 4.094 -3.617 -17.188 1 98.88 41 VAL B CA 1
ATOM 1663 C C . VAL B 1 41 ? 4.297 -4.145 -18.594 1 98.88 41 VAL B C 1
ATOM 1665 O O . VAL B 1 41 ? 3.393 -4.75 -19.188 1 98.88 41 VAL B O 1
ATOM 1668 N N . ALA B 1 42 ? 5.496 -3.926 -19.156 1 98.81 42 ALA B N 1
ATOM 1669 C CA . ALA B 1 42 ? 5.809 -4.406 -20.5 1 98.81 42 ALA B CA 1
ATOM 1670 C C . ALA B 1 42 ? 5.68 -5.922 -20.578 1 98.81 42 ALA B C 1
ATOM 1672 O O . ALA B 1 42 ? 5.191 -6.453 -21.578 1 98.81 42 ALA B O 1
ATOM 1673 N N . TYR B 1 43 ? 6.105 -6.621 -19.547 1 98.75 43 TYR B N 1
ATOM 1674 C CA . TYR B 1 43 ? 6.051 -8.078 -19.5 1 98.75 43 TYR B CA 1
ATOM 1675 C C . TYR B 1 43 ? 4.609 -8.57 -19.453 1 98.75 43 TYR B C 1
ATOM 1677 O O . TYR B 1 43 ? 4.289 -9.633 -19.984 1 98.75 43 TYR B O 1
ATOM 1685 N N . LEU B 1 44 ? 3.723 -7.789 -18.844 1 98.81 44 LEU B N 1
ATOM 1686 C CA . LEU B 1 44 ? 2.369 -8.234 -18.547 1 98.81 44 LEU B CA 1
ATOM 1687 C C . LEU B 1 44 ? 1.374 -7.699 -19.562 1 98.81 44 LEU B C 1
ATOM 1689 O O . LEU B 1 44 ? 0.238 -8.172 -19.641 1 98.81 44 LEU B O 1
ATOM 1693 N N . LYS B 1 45 ? 1.725 -6.723 -20.359 1 98 45 LYS B N 1
ATOM 1694 C CA . LYS B 1 45 ? 0.824 -5.902 -21.172 1 98 45 LYS B CA 1
ATOM 1695 C C . LYS B 1 45 ? -0.018 -6.77 -22.109 1 98 45 LYS B C 1
ATOM 1697 O O . LYS B 1 45 ? -1.188 -6.473 -22.359 1 98 45 LYS B O 1
ATOM 1702 N N . ASP B 1 46 ? 0.493 -7.879 -22.594 1 98.06 46 ASP B N 1
ATOM 1703 C CA . ASP B 1 46 ? -0.223 -8.688 -23.578 1 98.06 46 ASP B CA 1
ATOM 1704 C C . ASP B 1 46 ? -0.907 -9.883 -22.922 1 98.06 46 ASP B C 1
ATOM 1706 O O . ASP B 1 46 ? -1.496 -10.719 -23.594 1 98.06 46 ASP B O 1
ATOM 1710 N N . LYS B 1 47 ? -0.925 -9.969 -21.625 1 98.38 47 LYS B N 1
ATOM 1711 C CA . LYS B 1 47 ? -1.446 -11.141 -20.922 1 98.38 47 LYS B CA 1
ATOM 1712 C C . LYS B 1 47 ? -2.869 -10.898 -20.422 1 98.38 47 LYS B C 1
ATOM 1714 O O . LYS B 1 47 ? -3.467 -11.766 -19.781 1 98.38 47 LYS B O 1
ATOM 1719 N N . LYS B 1 48 ? -3.396 -9.773 -20.672 1 97.31 48 LYS B N 1
ATOM 1720 C CA . LYS B 1 48 ? -4.777 -9.406 -20.375 1 97.31 48 LYS B CA 1
ATOM 1721 C C . LYS B 1 48 ? -5.09 -9.609 -18.891 1 97.31 48 LYS B C 1
ATOM 1723 O O . LYS B 1 48 ? -6.074 -10.266 -18.547 1 97.31 48 LYS B O 1
ATOM 1728 N N . ILE B 1 49 ? -4.262 -9.062 -18.031 1 98.81 49 ILE B N 1
ATOM 1729 C CA . ILE B 1 49 ? -4.391 -9.203 -16.578 1 98.81 49 ILE B CA 1
ATOM 1730 C C . ILE B 1 49 ? -5.602 -8.414 -16.094 1 98.81 49 ILE B C 1
ATOM 1732 O O . ILE B 1 49 ? -5.746 -7.23 -16.406 1 98.81 49 ILE B O 1
ATOM 1736 N N . ASP B 1 50 ? -6.461 -9.062 -15.352 1 98.75 50 ASP B N 1
ATOM 1737 C CA . ASP B 1 50 ? -7.609 -8.406 -14.727 1 98.75 50 ASP B CA 1
ATOM 1738 C C . ASP B 1 50 ? -7.223 -7.789 -13.383 1 98.75 50 ASP B C 1
ATOM 1740 O O . ASP B 1 50 ? -7.703 -6.711 -13.031 1 98.75 50 ASP B O 1
ATOM 1744 N N . VAL B 1 51 ? -6.383 -8.555 -12.68 1 98.75 51 VAL B N 1
ATOM 1745 C CA . VAL B 1 51 ? -6.09 -8.156 -11.305 1 98.75 51 VAL B CA 1
ATOM 1746 C C . VAL B 1 51 ? -4.633 -8.461 -10.977 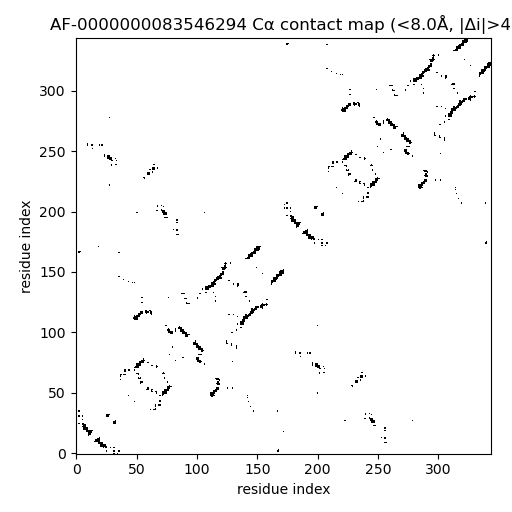1 98.75 51 VAL B C 1
ATOM 1748 O O . VAL B 1 51 ? -4.109 -9.508 -11.359 1 98.75 51 VAL B O 1
ATOM 1751 N N . ILE B 1 52 ? -3.973 -7.566 -10.352 1 98.94 52 ILE B N 1
ATOM 1752 C CA . ILE B 1 52 ? -2.672 -7.785 -9.734 1 98.94 52 ILE B CA 1
ATOM 1753 C C . ILE B 1 52 ? -2.857 -8.133 -8.258 1 98.94 52 ILE B C 1
ATOM 1755 O O . ILE B 1 52 ? -3.598 -7.449 -7.543 1 98.94 52 ILE B O 1
ATOM 1759 N N . VAL B 1 53 ? -2.277 -9.156 -7.809 1 98.94 53 VAL B N 1
ATOM 1760 C CA . VAL B 1 53 ? -2.279 -9.539 -6.398 1 98.94 53 VAL B CA 1
ATOM 1761 C C . VAL B 1 53 ? -0.902 -9.281 -5.789 1 98.94 53 VAL B C 1
ATOM 1763 O O . VAL B 1 53 ? 0.12 -9.617 -6.391 1 98.94 53 VAL B O 1
ATOM 1766 N N . GLY B 1 54 ? -0.852 -8.656 -4.637 1 98.75 54 GLY B N 1
ATOM 1767 C CA . GLY B 1 54 ? 0.397 -8.359 -3.955 1 98.75 54 GLY B CA 1
ATOM 1768 C C . GLY B 1 54 ? 0.378 -8.727 -2.484 1 98.75 54 GLY B C 1
ATOM 1769 O O . GLY B 1 54 ? -0.477 -8.258 -1.731 1 98.75 54 GLY B O 1
ATOM 1770 N N . PRO B 1 55 ? 1.26 -9.5 -2.021 1 97.88 55 PRO B N 1
ATOM 1771 C CA . PRO B 1 55 ? 1.346 -9.836 -0.598 1 97.88 55 PRO B CA 1
ATOM 1772 C C . PRO B 1 55 ? 1.93 -8.695 0.238 1 97.88 55 PRO B C 1
ATOM 1774 O O . PRO B 1 55 ? 2.826 -7.984 -0.222 1 97.88 55 PRO B O 1
ATOM 1777 N N . GLU B 1 56 ? 1.436 -8.484 1.462 1 96.44 56 GLU B N 1
ATOM 1778 C CA . GLU B 1 56 ? 1.907 -7.453 2.379 1 96.44 56 GLU B CA 1
ATOM 1779 C C . GLU B 1 56 ? 3.314 -7.762 2.883 1 96.44 56 GLU B C 1
ATOM 1781 O O . GLU B 1 56 ? 3.639 -8.922 3.162 1 96.44 56 GLU B O 1
ATOM 1786 N N . ALA B 1 57 ? 3.982 -6.656 3.041 1 96.5 57 ALA B N 1
ATOM 1787 C CA . ALA B 1 57 ? 3.705 -5.262 2.705 1 96.5 57 ALA B CA 1
ATOM 1788 C C . ALA B 1 57 ? 4.391 -4.863 1.4 1 96.5 57 ALA B C 1
ATOM 1790 O O . ALA B 1 57 ? 3.887 -4.012 0.663 1 96.5 57 ALA B O 1
ATOM 1791 N N . ARG B 1 58 ? 5.574 -5.648 1.13 1 97.69 58 ARG B N 1
ATOM 1792 C CA . ARG B 1 58 ? 6.465 -5.137 0.096 1 97.69 58 ARG B CA 1
ATOM 1793 C C . ARG B 1 58 ? 5.914 -5.426 -1.296 1 97.69 58 ARG B C 1
ATOM 1795 O O . ARG B 1 58 ? 6.289 -4.766 -2.268 1 97.69 58 ARG B O 1
ATOM 1802 N N . GLY B 1 59 ? 4.98 -6.34 -1.333 1 98.5 59 GLY B N 1
ATOM 1803 C CA . GLY B 1 59 ? 4.285 -6.559 -2.592 1 98.5 59 GLY B CA 1
ATOM 1804 C C . GLY B 1 59 ? 3.473 -5.359 -3.039 1 98.5 59 GLY B C 1
ATOM 1805 O O . GLY B 1 59 ? 3.193 -5.199 -4.23 1 98.5 59 GLY B O 1
ATOM 1806 N N . PHE B 1 60 ? 3.01 -4.516 -2.043 1 98.81 60 PHE B N 1
ATOM 1807 C CA . PHE B 1 60 ? 2.24 -3.316 -2.361 1 98.81 60 PHE B CA 1
ATOM 1808 C C . PHE B 1 60 ? 3.086 -2.324 -3.15 1 98.81 60 PHE B C 1
ATOM 1810 O O . PHE B 1 60 ? 2.578 -1.63 -4.031 1 98.81 60 PHE B O 1
ATOM 1817 N N . LEU B 1 61 ? 4.379 -2.311 -2.855 1 98.88 61 LEU B N 1
ATOM 1818 C CA . LEU B 1 61 ? 5.301 -1.285 -3.338 1 98.88 61 LEU B CA 1
ATOM 1819 C C . LEU B 1 61 ? 5.438 -1.35 -4.855 1 98.88 61 LEU B C 1
ATOM 1821 O O . LEU B 1 61 ? 5.707 -0.336 -5.504 1 98.88 61 LEU B O 1
ATOM 1825 N N . PHE B 1 62 ? 5.223 -2.535 -5.379 1 98.94 62 PHE B N 1
ATOM 1826 C CA . PHE B 1 62 ? 5.379 -2.693 -6.82 1 98.94 62 PHE B CA 1
ATOM 1827 C C . PHE B 1 62 ? 4.062 -3.107 -7.465 1 98.94 62 PHE B C 1
ATOM 1829 O O . PHE B 1 62 ? 3.779 -2.738 -8.609 1 98.94 62 PHE B O 1
ATOM 1836 N N . GLY B 1 63 ? 3.244 -3.834 -6.699 1 98.94 63 GLY B N 1
ATOM 1837 C CA . GLY B 1 63 ? 2.004 -4.367 -7.238 1 98.94 63 GLY B CA 1
ATOM 1838 C C . GLY B 1 63 ? 1.009 -3.289 -7.625 1 98.94 63 GLY B C 1
ATOM 1839 O O . GLY B 1 63 ? 0.406 -3.352 -8.695 1 98.94 63 GLY B O 1
ATOM 1840 N N . VAL B 1 64 ? 0.832 -2.271 -6.801 1 98.94 64 VAL B N 1
ATOM 1841 C CA . VAL B 1 64 ? -0.213 -1.277 -7.027 1 98.94 64 VAL B CA 1
ATOM 1842 C C . VAL B 1 64 ? 0.172 -0.384 -8.203 1 98.94 64 VAL B C 1
ATOM 1844 O O . VAL B 1 64 ? -0.647 -0.124 -9.094 1 98.94 64 VAL B O 1
ATOM 1847 N N . PRO B 1 65 ? 1.454 0.123 -8.281 1 98.94 65 PRO B N 1
ATOM 1848 C CA . PRO B 1 65 ? 1.77 0.935 -9.453 1 98.94 65 PRO B CA 1
ATOM 1849 C C . PRO B 1 65 ? 1.718 0.135 -10.758 1 98.94 65 PRO B C 1
ATOM 1851 O O . PRO B 1 65 ? 1.375 0.682 -11.805 1 98.94 65 PRO B O 1
ATOM 1854 N N . VAL B 1 66 ? 2.027 -1.169 -10.711 1 98.94 66 VAL B N 1
ATOM 1855 C CA . VAL B 1 66 ? 1.877 -2.004 -11.898 1 98.94 66 VAL B CA 1
ATOM 1856 C C . VAL B 1 66 ? 0.399 -2.109 -12.273 1 98.94 66 VAL B C 1
ATOM 1858 O O . VAL B 1 66 ? 0.038 -1.979 -13.445 1 98.94 66 VAL B O 1
ATOM 1861 N N . ALA B 1 67 ? -0.502 -2.346 -11.281 1 98.94 67 ALA B N 1
ATOM 1862 C CA . ALA B 1 67 ? -1.941 -2.408 -11.523 1 98.94 67 ALA B CA 1
ATOM 1863 C C . ALA B 1 67 ? -2.449 -1.109 -12.148 1 98.94 67 ALA B C 1
ATOM 1865 O O . ALA B 1 67 ? -3.172 -1.134 -13.141 1 98.94 67 ALA B O 1
ATOM 1866 N N . TYR B 1 68 ? -1.984 -0.001 -11.586 1 98.88 68 TYR B N 1
ATOM 1867 C CA . TYR B 1 68 ? -2.348 1.327 -12.07 1 98.88 68 TYR B CA 1
ATOM 1868 C C . TYR B 1 68 ? -1.933 1.513 -13.523 1 98.88 68 TYR B C 1
ATOM 1870 O O . TYR B 1 68 ? -2.74 1.928 -14.359 1 98.88 68 TYR B O 1
ATOM 1878 N N . ALA B 1 69 ? -0.715 1.162 -13.836 1 98.81 69 ALA B N 1
ATOM 1879 C CA . ALA B 1 69 ? -0.155 1.388 -15.172 1 98.81 69 ALA B CA 1
ATOM 1880 C C . ALA B 1 69 ? -0.791 0.456 -16.203 1 98.81 69 ALA B C 1
ATOM 1882 O O . ALA B 1 69 ? -0.965 0.83 -17.359 1 98.81 69 ALA B O 1
ATOM 1883 N N . LEU B 1 70 ? -1.218 -0.748 -15.766 1 98.5 70 LEU B N 1
ATOM 1884 C CA . LEU B 1 70 ? -1.767 -1.763 -16.656 1 98.5 70 LEU B CA 1
ATOM 1885 C C . LEU B 1 70 ? -3.258 -1.539 -16.891 1 98.5 70 LEU B C 1
ATOM 1887 O O . LEU B 1 70 ? -3.838 -2.08 -17.828 1 98.5 70 LEU B O 1
ATOM 1891 N N . GLY B 1 71 ? -3.844 -0.744 -15.984 1 98.25 71 GLY B N 1
ATOM 1892 C CA . GLY B 1 71 ? -5.297 -0.657 -16 1 98.25 71 GLY B CA 1
ATOM 1893 C C . GLY B 1 71 ? -5.973 -1.885 -15.422 1 98.25 71 GLY B C 1
ATOM 1894 O O . GLY B 1 71 ? -6.961 -2.375 -15.977 1 98.25 71 GLY B O 1
ATOM 1895 N N . ALA B 1 72 ? -5.445 -2.504 -14.422 1 98.81 72 ALA B N 1
ATOM 1896 C CA . ALA B 1 72 ? -5.973 -3.652 -13.68 1 98.81 72 ALA B CA 1
ATOM 1897 C C . ALA B 1 72 ? -6.352 -3.264 -12.258 1 98.81 72 ALA B C 1
ATOM 1899 O O . ALA B 1 72 ? -5.977 -2.189 -11.781 1 98.81 72 ALA B O 1
ATOM 1900 N N . GLY B 1 73 ? -7.184 -4.059 -11.562 1 98.75 73 GLY B N 1
ATOM 1901 C CA . GLY B 1 73 ? -7.395 -3.902 -10.125 1 98.75 73 GLY B CA 1
ATOM 1902 C C . GLY B 1 73 ? -6.254 -4.445 -9.289 1 98.75 73 GLY B C 1
ATOM 1903 O O . GLY B 1 73 ? -5.336 -5.078 -9.82 1 98.75 73 GLY B O 1
ATOM 1904 N N . PHE B 1 74 ? -6.285 -4.148 -8.094 1 98.94 74 PHE B N 1
ATOM 1905 C CA . PHE B 1 74 ? -5.285 -4.66 -7.164 1 98.94 74 PHE B CA 1
ATOM 1906 C C . PHE B 1 74 ? -5.953 -5.34 -5.973 1 98.94 74 PHE B C 1
ATOM 1908 O O . PHE B 1 74 ? -6.961 -4.852 -5.457 1 98.94 74 PHE B O 1
ATOM 1915 N N . VAL B 1 75 ? -5.43 -6.43 -5.555 1 98.94 75 VAL B N 1
ATOM 1916 C CA . VAL B 1 75 ? -5.922 -7.188 -4.41 1 98.94 75 VAL B CA 1
ATOM 1917 C C . VAL B 1 75 ? -4.777 -7.441 -3.432 1 98.94 75 VAL B C 1
ATOM 1919 O O . VAL B 1 75 ? -3.795 -8.102 -3.773 1 98.94 75 VAL B O 1
ATOM 1922 N N . PRO B 1 76 ? -4.91 -6.965 -2.268 1 98.88 76 PRO B N 1
ATOM 1923 C CA . PRO B 1 76 ? -3.898 -7.262 -1.25 1 98.88 76 PRO B CA 1
ATOM 1924 C C . PRO B 1 76 ? -4.117 -8.617 -0.578 1 98.88 76 PRO B C 1
ATOM 1926 O O . PRO B 1 76 ? -5.258 -9.023 -0.357 1 98.88 76 PRO B O 1
ATOM 1929 N N . VAL B 1 77 ? -3.078 -9.328 -0.36 1 98.62 77 VAL B N 1
ATOM 1930 C CA . VAL B 1 77 ? -3.023 -10.477 0.546 1 98.62 77 VAL B CA 1
ATOM 1931 C C . VAL B 1 77 ? -2.279 -10.086 1.822 1 98.62 77 VAL B C 1
ATOM 1933 O O . VAL B 1 77 ? -1.174 -9.547 1.764 1 98.62 77 VAL B O 1
ATOM 1936 N N . ARG B 1 78 ? -2.941 -10.281 2.938 1 98.25 78 ARG B N 1
ATOM 1937 C CA . ARG B 1 78 ? -2.373 -9.734 4.164 1 98.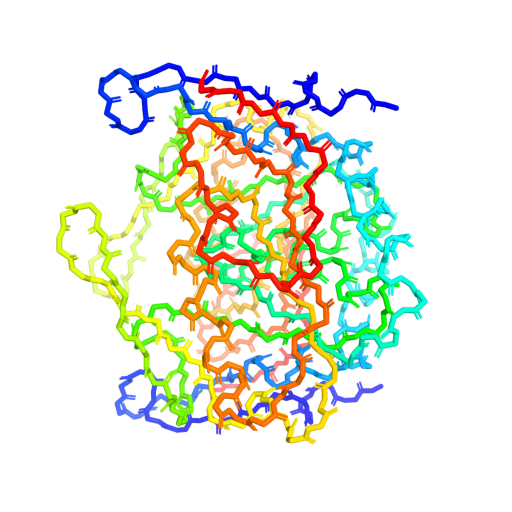25 78 ARG B CA 1
ATOM 1938 C C . ARG B 1 78 ? -2.373 -10.773 5.281 1 98.25 78 ARG B C 1
ATOM 1940 O O . ARG B 1 78 ? -2.949 -11.852 5.133 1 98.25 78 ARG B O 1
ATOM 1947 N N . LYS B 1 79 ? -1.636 -10.445 6.332 1 96.38 79 LYS B N 1
ATOM 1948 C CA . LYS B 1 79 ? -1.653 -11.281 7.531 1 96.38 79 LYS B CA 1
ATOM 1949 C C . LYS B 1 79 ? -3.033 -11.281 8.18 1 96.38 79 LYS B C 1
ATOM 1951 O O . LYS B 1 79 ? -3.871 -10.43 7.875 1 96.38 79 LYS B O 1
ATOM 1956 N N . PRO B 1 80 ? -3.254 -12.281 9.078 1 95.62 80 PRO B N 1
ATOM 1957 C CA . PRO B 1 80 ? -4.574 -12.398 9.703 1 95.62 80 PRO B CA 1
ATOM 1958 C C . PRO B 1 80 ? -4.992 -11.117 10.422 1 95.62 80 PRO B C 1
ATOM 1960 O O . PRO B 1 80 ? -4.152 -10.43 11.008 1 95.62 80 PRO B O 1
ATOM 1963 N N . CYS B 1 81 ? -6.281 -10.742 10.336 1 94.06 81 CYS B N 1
ATOM 1964 C CA . CYS B 1 81 ? -6.973 -9.703 11.086 1 94.06 81 CYS B CA 1
ATOM 1965 C C . CYS B 1 81 ? -6.707 -8.32 10.492 1 94.06 81 CYS B C 1
ATOM 1967 O O . CYS B 1 81 ? -7.055 -7.305 11.086 1 94.06 81 CYS B O 1
ATOM 1969 N N . LYS B 1 82 ? -6.113 -8.336 9.258 1 96.19 82 LYS B N 1
ATOM 1970 C CA . LYS B 1 82 ? -5.82 -7.051 8.633 1 96.19 82 LYS B CA 1
ATOM 1971 C C . LYS B 1 82 ? -6.863 -6.703 7.578 1 96.19 82 LYS B C 1
ATOM 1973 O O . LYS B 1 82 ? -6.91 -5.57 7.09 1 96.19 82 LYS B O 1
ATOM 1978 N N . LEU B 1 83 ? -7.668 -7.633 7.215 1 98 83 LEU B N 1
ATOM 1979 C CA . LEU B 1 83 ? -8.727 -7.449 6.23 1 98 83 LEU B CA 1
ATOM 1980 C C . LEU B 1 83 ? -10.102 -7.469 6.895 1 98 83 LEU B C 1
ATOM 1982 O O . LEU B 1 83 ? -10.398 -8.367 7.684 1 98 83 LEU B O 1
ATOM 1986 N N . PRO B 1 84 ? -10.898 -6.594 6.547 1 97.69 84 PRO B N 1
ATOM 1987 C CA . PRO B 1 84 ? -12.094 -6.348 7.352 1 97.69 84 PRO B CA 1
ATOM 1988 C C . PRO B 1 84 ? -13.281 -7.215 6.922 1 97.69 84 PRO B C 1
ATOM 1990 O O . PRO B 1 84 ? -14.242 -7.375 7.68 1 97.69 84 PRO B O 1
ATOM 1993 N N . TYR B 1 85 ? -13.258 -7.699 5.73 1 97.81 85 TYR B N 1
ATOM 1994 C CA . TYR B 1 85 ? -14.383 -8.484 5.223 1 97.81 85 TYR B CA 1
ATOM 1995 C C . TYR B 1 85 ? -14.133 -9.977 5.398 1 97.81 85 TYR B C 1
ATOM 1997 O O . TYR B 1 85 ? -13.148 -10.375 6.027 1 97.81 85 TYR B O 1
ATOM 2005 N N . ASP B 1 86 ? -15.055 -10.828 4.867 1 97.75 86 ASP B N 1
ATOM 2006 C CA . ASP B 1 86 ? -14.867 -12.273 4.914 1 97.75 86 ASP B CA 1
ATOM 2007 C C . ASP B 1 86 ? -13.586 -12.688 4.199 1 97.75 86 ASP B C 1
ATOM 2009 O O . ASP B 1 86 ? -13.297 -12.195 3.104 1 97.75 86 ASP B O 1
ATOM 2013 N N . THR B 1 87 ? -12.82 -13.57 4.898 1 97.88 87 THR B N 1
ATOM 2014 C CA . THR B 1 87 ? -11.516 -13.914 4.336 1 97.88 87 THR B CA 1
ATOM 2015 C C . THR B 1 87 ? -11.391 -15.43 4.156 1 97.88 87 THR B C 1
ATOM 2017 O O . THR B 1 87 ? -12.125 -16.188 4.785 1 97.88 87 THR B O 1
ATOM 2020 N N . ILE B 1 88 ? -10.609 -15.789 3.225 1 97.38 88 ILE B N 1
ATOM 2021 C CA . ILE B 1 88 ? -10.055 -17.141 3.084 1 97.38 88 ILE B CA 1
ATOM 2022 C C . ILE B 1 88 ? -8.602 -17.141 3.543 1 97.38 88 ILE B C 1
ATOM 2024 O O . ILE B 1 88 ? -7.836 -16.219 3.227 1 97.38 88 ILE B O 1
ATOM 2028 N N . GLU B 1 89 ? -8.312 -18.156 4.289 1 96.12 89 GLU B N 1
ATOM 2029 C CA . GLU B 1 89 ? -6.984 -18.203 4.891 1 96.12 89 GLU B CA 1
ATOM 2030 C C . GLU B 1 89 ? -6.191 -19.406 4.383 1 96.12 89 GLU B C 1
ATOM 2032 O O . GLU B 1 89 ? -6.773 -20.422 4.004 1 96.12 89 GLU B O 1
ATOM 2037 N N . ILE B 1 90 ? -4.902 -19.25 4.344 1 93.44 90 ILE B N 1
ATOM 2038 C CA . ILE B 1 90 ? -4.004 -20.359 4.031 1 93.44 90 ILE B CA 1
ATOM 2039 C C . ILE B 1 90 ? -2.775 -20.297 4.938 1 93.44 90 ILE B C 1
ATOM 2041 O O . ILE B 1 90 ? -2.289 -19.219 5.262 1 93.44 90 ILE B O 1
ATOM 2045 N N . GLU B 1 91 ? -2.41 -21.438 5.316 1 90.44 91 GLU B N 1
ATOM 2046 C CA . GLU B 1 91 ? -1.193 -21.562 6.109 1 90.44 91 GLU B CA 1
ATOM 2047 C C . GLU B 1 91 ? -0.013 -22 5.246 1 90.44 91 GLU B C 1
ATOM 2049 O O . GLU B 1 91 ? -0.19 -22.703 4.254 1 90.44 91 GLU B O 1
ATOM 2054 N N . TYR B 1 92 ? 1.141 -21.469 5.473 1 85.44 92 TYR B N 1
ATOM 2055 C CA . TYR B 1 92 ? 2.348 -21.891 4.77 1 85.44 92 TYR B CA 1
ATOM 2056 C C . TYR B 1 92 ? 3.525 -22 5.73 1 85.44 92 TYR B C 1
ATOM 2058 O O . TYR B 1 92 ? 3.562 -21.328 6.762 1 85.44 92 TYR B O 1
ATOM 2066 N N . ASP B 1 93 ? 4.414 -22.906 5.426 1 78.38 93 ASP B N 1
ATOM 2067 C CA . ASP B 1 93 ? 5.523 -23.219 6.32 1 78.38 93 ASP B CA 1
ATOM 2068 C C . ASP B 1 93 ? 6.688 -22.266 6.113 1 78.38 93 ASP B C 1
ATOM 2070 O O . ASP B 1 93 ? 6.98 -21.859 4.984 1 78.38 93 ASP B O 1
ATOM 2074 N N . LEU B 1 94 ? 7.18 -21.781 7.145 1 74.19 94 LEU B N 1
ATOM 2075 C CA . LEU B 1 94 ? 8.453 -21.062 7.188 1 74.19 94 LEU B CA 1
ATOM 2076 C C . LEU B 1 94 ? 9.586 -22.016 7.559 1 74.19 94 LEU B C 1
ATOM 2078 O O . LEU B 1 94 ? 9.375 -23.219 7.703 1 74.19 94 LEU B O 1
ATOM 2082 N N . GLU B 1 95 ? 10.898 -21.547 7.434 1 66.44 95 GLU B N 1
ATOM 2083 C CA . GLU B 1 95 ? 12.023 -22.359 7.887 1 66.44 95 GLU B CA 1
ATOM 2084 C C . GLU B 1 95 ? 11.805 -22.844 9.32 1 66.44 95 GLU B C 1
ATOM 2086 O O . GLU B 1 95 ? 12.078 -24 9.633 1 66.44 95 GLU B O 1
ATOM 2091 N N . TYR B 1 96 ? 11.219 -21.781 10.125 1 70.75 96 TYR B N 1
ATOM 2092 C CA . TYR B 1 96 ? 10.844 -22.125 11.492 1 70.75 96 TYR B CA 1
ATOM 2093 C C . TYR B 1 96 ? 9.414 -21.703 11.789 1 70.75 96 TYR B C 1
ATOM 2095 O O . TYR B 1 96 ? 9.125 -20.516 11.883 1 70.75 96 TYR B O 1
ATOM 2103 N N . GLY B 1 97 ? 8.477 -22.672 11.812 1 81.88 97 GLY B N 1
ATOM 2104 C CA . GLY B 1 97 ? 7.082 -22.406 12.133 1 81.88 97 GLY B CA 1
ATOM 2105 C C . GLY B 1 97 ? 6.211 -22.219 10.906 1 81.88 97 GLY B C 1
ATOM 2106 O O . GLY B 1 97 ? 6.523 -22.734 9.836 1 81.88 97 GLY B O 1
ATOM 2107 N N . SER B 1 98 ? 5.023 -21.734 11.18 1 86.12 98 SER B N 1
ATOM 2108 C CA . SER B 1 98 ? 4.07 -21.484 10.102 1 86.12 98 SER B CA 1
ATOM 2109 C C . SER B 1 98 ? 3.494 -20.078 10.172 1 86.12 98 SER B C 1
ATOM 2111 O O . SER B 1 98 ? 3.621 -19.406 11.195 1 86.12 98 SER B O 1
ATOM 2113 N N . ASP B 1 99 ? 3.234 -19.594 9.117 1 89 99 ASP B N 1
ATOM 2114 C CA . ASP B 1 99 ? 2.549 -18.312 9.023 1 89 99 ASP B CA 1
ATOM 2115 C C . ASP B 1 99 ? 1.27 -18.422 8.203 1 89 99 ASP B C 1
ATOM 2117 O O . ASP B 1 99 ? 1.016 -19.453 7.582 1 89 99 ASP B O 1
ATOM 2121 N N . LYS B 1 100 ? 0.379 -17.438 8.352 1 94.56 100 LYS B N 1
ATOM 2122 C CA . LYS B 1 100 ? -0.911 -17.453 7.664 1 94.56 100 LYS B CA 1
ATOM 2123 C C . LYS B 1 100 ? -1.096 -16.188 6.82 1 94.56 100 LYS B C 1
ATOM 2125 O O . LYS B 1 100 ? -0.579 -15.125 7.16 1 94.56 100 LYS B O 1
ATOM 2130 N N . LEU B 1 101 ? -1.716 -16.359 5.762 1 97.12 101 LEU B N 1
ATOM 2131 C CA . LEU B 1 101 ? -2.139 -15.273 4.895 1 97.12 101 LEU B CA 1
ATOM 2132 C C . LEU B 1 101 ? -3.645 -15.312 4.66 1 97.12 101 LEU B C 1
ATOM 2134 O O . LEU B 1 101 ? -4.25 -16.391 4.68 1 97.12 101 LEU B O 1
ATOM 2138 N N . GLU B 1 102 ? -4.176 -14.156 4.5 1 98.06 102 GLU B N 1
ATOM 2139 C CA . GLU B 1 102 ? -5.602 -14.031 4.223 1 98.06 102 GLU B CA 1
ATOM 2140 C C . GLU B 1 102 ? -5.852 -13.188 2.977 1 98.06 102 GLU B C 1
ATOM 2142 O O . GLU B 1 102 ? -5.059 -12.297 2.652 1 98.06 102 GLU B O 1
ATOM 2147 N N . ILE B 1 103 ? -6.902 -13.516 2.295 1 98.5 103 ILE B N 1
ATOM 2148 C CA . ILE B 1 103 ? -7.43 -12.766 1.164 1 98.5 103 ILE B CA 1
ATOM 2149 C C . ILE B 1 103 ? -8.945 -12.641 1.288 1 98.5 103 ILE B C 1
ATOM 2151 O O . ILE B 1 103 ? -9.602 -13.516 1.848 1 98.5 103 ILE B O 1
ATOM 2155 N N . HIS B 1 104 ? -9.5 -11.461 0.893 1 98.56 104 HIS B N 1
ATOM 2156 C CA . HIS B 1 104 ? -10.961 -11.359 0.936 1 98.56 104 HIS B CA 1
ATOM 2157 C C . HIS B 1 104 ? -11.609 -12.422 0.06 1 98.56 104 HIS B C 1
ATOM 2159 O O . HIS B 1 104 ? -11.148 -12.68 -1.055 1 98.56 104 HIS B O 1
ATOM 2165 N N . ALA B 1 105 ? -12.672 -12.992 0.53 1 97.94 105 ALA B N 1
ATOM 2166 C CA . ALA B 1 105 ? -13.344 -14.102 -0.147 1 97.94 105 ALA B CA 1
ATOM 2167 C C . ALA B 1 105 ? -13.914 -13.664 -1.492 1 97.94 105 ALA B C 1
ATOM 2169 O O . ALA B 1 105 ? -14.164 -14.492 -2.369 1 97.94 105 ALA B O 1
ATOM 2170 N N . ASP B 1 106 ? -14.086 -12.336 -1.658 1 97.88 106 ASP B N 1
ATOM 2171 C CA . ASP B 1 106 ? -14.672 -11.828 -2.895 1 97.88 106 ASP B CA 1
ATOM 2172 C C . ASP B 1 106 ? -13.617 -11.125 -3.748 1 97.88 106 ASP B C 1
ATOM 2174 O O . ASP B 1 106 ? -13.953 -10.367 -4.664 1 97.88 106 ASP B O 1
ATOM 2178 N N . ALA B 1 107 ? -12.336 -11.344 -3.451 1 98 107 ALA B N 1
ATOM 2179 C CA . ALA B 1 107 ? -11.266 -10.562 -4.059 1 98 107 ALA B CA 1
ATOM 2180 C C . ALA B 1 107 ? -10.992 -11.023 -5.488 1 98 107 ALA B C 1
ATOM 2182 O O . ALA B 1 107 ? -10.5 -10.242 -6.312 1 98 107 ALA B O 1
ATOM 2183 N N . ILE B 1 108 ? -11.25 -12.305 -5.746 1 98.44 108 ILE B N 1
ATOM 2184 C CA . ILE B 1 108 ? -11 -12.891 -7.059 1 98.44 108 ILE B CA 1
ATOM 2185 C C . ILE B 1 108 ? -12.273 -13.562 -7.57 1 98.44 108 ILE B C 1
ATOM 2187 O O . ILE B 1 108 ? -12.859 -14.406 -6.883 1 98.44 108 ILE B O 1
ATOM 2191 N N . LYS B 1 109 ? -12.672 -13.172 -8.734 1 97.94 109 LYS B N 1
ATOM 2192 C CA . LYS B 1 109 ? -13.797 -13.836 -9.391 1 97.94 109 LYS B CA 1
ATOM 2193 C C . LYS B 1 109 ? -13.328 -15 -10.258 1 97.94 109 LYS B C 1
ATOM 2195 O O . LYS B 1 109 ? -12.25 -14.93 -10.859 1 97.94 109 LYS B O 1
ATOM 2200 N N . PRO B 1 110 ? -14.172 -16.047 -10.312 1 98.38 110 PRO B N 1
ATOM 2201 C CA . PRO B 1 110 ? -13.789 -17.172 -11.18 1 98.38 110 PRO B CA 1
ATOM 2202 C C . PRO B 1 110 ? -13.484 -16.734 -12.609 1 98.38 110 PRO B C 1
ATOM 2204 O O . PRO B 1 110 ? -14.219 -15.93 -13.188 1 98.38 110 PRO B O 1
ATOM 2207 N N . GLY B 1 111 ? -12.352 -17.172 -13.141 1 98.5 111 GLY B N 1
ATOM 2208 C CA . GLY B 1 111 ? -11.992 -16.922 -14.523 1 98.5 111 GLY B CA 1
ATOM 2209 C C . GLY B 1 111 ? -11.109 -15.695 -14.688 1 98.5 111 GLY B C 1
ATOM 2210 O O . GLY B 1 111 ? -10.539 -15.477 -15.758 1 98.5 111 GLY B O 1
ATOM 2211 N N . GLN B 1 112 ? -11 -14.859 -13.641 1 98.69 112 GLN B N 1
ATOM 2212 C CA . GLN B 1 112 ? -10.148 -13.672 -13.719 1 98.69 112 GLN B CA 1
ATOM 2213 C C . GLN B 1 112 ? -8.688 -14.055 -13.914 1 98.69 112 GLN B C 1
ATOM 2215 O O . GLN B 1 112 ? -8.195 -15 -13.297 1 98.69 112 GLN B O 1
ATOM 2220 N N . LYS B 1 113 ? -8.039 -13.406 -14.812 1 98.88 113 LYS B N 1
ATOM 2221 C CA . LYS B 1 113 ? -6.598 -13.547 -15.008 1 98.88 113 LYS B CA 1
ATOM 2222 C C . LYS B 1 113 ? -5.816 -12.711 -14 1 98.88 113 LYS B C 1
ATOM 2224 O O . LYS B 1 113 ? -5.992 -11.492 -13.93 1 98.88 113 LYS B O 1
ATOM 2229 N N . VAL B 1 114 ? -4.898 -13.438 -13.289 1 98.94 114 VAL B N 1
ATOM 2230 C CA . VAL B 1 114 ? -4.25 -12.812 -12.141 1 98.94 114 VAL B CA 1
ATOM 2231 C C . VAL B 1 114 ? -2.734 -12.875 -12.305 1 98.94 114 VAL B C 1
ATOM 2233 O O . VAL B 1 114 ? -2.189 -13.898 -12.727 1 98.94 114 VAL B O 1
ATOM 2236 N N . ALA B 1 115 ? -2.066 -11.797 -12.117 1 98.94 115 ALA B N 1
ATOM 2237 C CA . ALA B 1 115 ? -0.619 -11.797 -11.93 1 98.94 115 ALA B CA 1
ATOM 2238 C C . ALA B 1 115 ? -0.258 -11.453 -10.484 1 98.94 115 ALA B C 1
ATOM 2240 O O . ALA B 1 115 ? -0.88 -10.586 -9.867 1 98.94 115 ALA B O 1
ATOM 2241 N N . ILE B 1 116 ? 0.723 -12.141 -9.922 1 98.94 116 ILE B N 1
ATOM 2242 C CA . ILE B 1 116 ? 1.236 -11.852 -8.586 1 98.94 116 ILE B CA 1
ATOM 2243 C C . ILE B 1 116 ? 2.521 -11.039 -8.695 1 98.94 116 ILE B C 1
ATOM 2245 O O . ILE B 1 116 ? 3.406 -11.359 -9.492 1 98.94 116 ILE B O 1
ATOM 2249 N N . VAL B 1 117 ? 2.58 -9.969 -7.969 1 98.94 117 VAL B N 1
ATOM 2250 C CA . VAL B 1 117 ? 3.764 -9.117 -7.938 1 98.94 117 VAL B CA 1
ATOM 2251 C C . VAL B 1 117 ? 4.301 -9.023 -6.512 1 98.94 117 VAL B C 1
ATOM 2253 O O . VAL B 1 117 ? 3.547 -8.734 -5.578 1 98.94 117 VAL B O 1
ATOM 2256 N N . ASP B 1 118 ? 5.566 -9.289 -6.312 1 98.56 118 ASP B N 1
ATOM 2257 C CA . ASP B 1 118 ? 6.262 -9.18 -5.035 1 98.56 118 ASP B CA 1
ATOM 2258 C C . ASP B 1 118 ? 7.68 -8.648 -5.227 1 98.56 118 ASP B C 1
ATOM 2260 O O . ASP B 1 118 ? 8.172 -8.562 -6.355 1 98.56 118 ASP B O 1
ATOM 2264 N N . ASP B 1 119 ? 8.297 -8.227 -4.117 1 98.44 119 ASP B N 1
ATOM 2265 C CA . ASP B 1 119 ? 9.617 -7.621 -4.238 1 98.44 119 ASP B CA 1
ATOM 2266 C C . ASP B 1 119 ? 10.695 -8.695 -4.398 1 98.44 119 ASP B C 1
ATOM 2268 O O . ASP B 1 119 ? 11.703 -8.477 -5.082 1 98.44 119 ASP B O 1
ATOM 2272 N N . LEU B 1 120 ? 10.461 -9.883 -3.719 1 97.62 120 LEU B N 1
ATOM 2273 C CA . LEU B 1 120 ? 11.586 -10.805 -3.607 1 97.62 120 LEU B CA 1
ATOM 2274 C C . LEU B 1 120 ? 11.109 -12.25 -3.627 1 97.62 120 LEU B C 1
ATOM 2276 O O . LEU B 1 120 ? 10.156 -12.602 -2.93 1 97.62 120 LEU B O 1
ATOM 2280 N N . LEU B 1 121 ? 11.719 -13.07 -4.504 1 97 121 LEU B N 1
ATOM 2281 C CA . LEU B 1 121 ? 11.555 -14.523 -4.504 1 97 121 LEU B CA 1
ATOM 2282 C C . LEU B 1 121 ? 12.711 -15.203 -3.779 1 97 121 LEU B C 1
ATOM 2284 O O . LEU B 1 121 ? 13.852 -15.164 -4.25 1 97 121 LEU B O 1
ATOM 2288 N N . ALA B 1 122 ? 12.43 -15.727 -2.684 1 93.69 122 ALA B N 1
ATOM 2289 C CA . ALA B 1 122 ? 13.414 -16.5 -1.945 1 93.69 122 ALA B CA 1
ATOM 2290 C C . ALA B 1 122 ? 13.133 -18 -2.059 1 93.69 122 ALA B C 1
ATOM 2292 O O . ALA B 1 122 ? 13.516 -18.641 -3.041 1 93.69 122 ALA B O 1
ATOM 2293 N N . THR B 1 123 ? 12.367 -18.578 -1.135 1 91.94 123 THR B N 1
ATOM 2294 C CA . THR B 1 123 ? 12.086 -20.016 -1.162 1 91.94 123 THR B CA 1
ATOM 2295 C C . THR B 1 123 ? 10.828 -20.312 -1.976 1 91.94 123 THR B C 1
ATOM 2297 O O . THR B 1 123 ? 10.57 -21.453 -2.336 1 91.94 123 THR B O 1
ATOM 2300 N N . GLY B 1 124 ? 10.078 -19.266 -2.17 1 93.62 124 GLY B N 1
ATOM 2301 C CA . GLY B 1 124 ? 8.875 -19.406 -2.975 1 93.62 124 GLY B CA 1
ATOM 2302 C C . GLY B 1 124 ? 7.656 -19.781 -2.156 1 93.62 124 GLY B C 1
ATOM 2303 O O . GLY B 1 124 ? 6.551 -19.891 -2.693 1 93.62 124 GLY B O 1
ATOM 2304 N N . GLY B 1 125 ? 7.793 -19.891 -0.826 1 92.19 125 GLY B N 1
ATOM 2305 C CA . GLY B 1 125 ? 6.711 -20.312 0.048 1 92.19 125 GLY B CA 1
ATOM 2306 C C . GLY B 1 125 ? 5.523 -19.375 0.031 1 92.19 125 GLY B C 1
ATOM 2307 O O . GLY B 1 125 ? 4.383 -19.812 -0.122 1 92.19 125 GLY B O 1
ATOM 2308 N N . THR B 1 126 ? 5.781 -18.031 0.173 1 93.25 126 THR B N 1
ATOM 2309 C CA . THR B 1 126 ? 4.723 -17.031 0.206 1 93.25 126 THR B CA 1
ATOM 2310 C C . THR B 1 126 ? 3.924 -17.047 -1.095 1 93.25 126 THR B C 1
ATOM 2312 O O . THR B 1 126 ? 2.697 -17.172 -1.075 1 93.25 126 THR B O 1
ATOM 2315 N N . VAL B 1 127 ? 4.613 -17.016 -2.213 1 96.44 127 VAL B N 1
ATOM 2316 C CA . VAL B 1 127 ? 3.934 -16.891 -3.498 1 96.44 127 VAL B CA 1
ATOM 2317 C C . VAL B 1 127 ? 3.213 -18.203 -3.834 1 96.44 127 VAL B C 1
ATOM 2319 O O . VAL B 1 127 ? 2.139 -18.172 -4.441 1 96.44 127 VAL B O 1
ATOM 2322 N N . ALA B 1 128 ? 3.754 -19.344 -3.438 1 96.25 128 ALA B N 1
ATOM 2323 C CA . ALA B 1 128 ? 3.059 -20.625 -3.629 1 96.25 128 ALA B CA 1
ATOM 2324 C C . ALA B 1 128 ? 1.727 -20.641 -2.885 1 96.25 128 ALA B C 1
ATOM 2326 O O . ALA B 1 128 ? 0.712 -21.078 -3.424 1 96.25 128 ALA B O 1
ATOM 2327 N N . ALA B 1 129 ? 1.731 -20.156 -1.646 1 95.62 129 ALA B N 1
ATOM 2328 C CA . ALA B 1 129 ? 0.516 -20.094 -0.84 1 95.62 129 ALA B CA 1
ATOM 2329 C C . ALA B 1 129 ? -0.502 -19.141 -1.471 1 95.62 129 ALA B C 1
ATOM 2331 O O . ALA B 1 129 ? -1.693 -19.453 -1.534 1 95.62 129 ALA B O 1
ATOM 2332 N N . VAL B 1 130 ? -0.056 -18.016 -1.938 1 97.5 130 VAL B N 1
ATOM 2333 C CA . VAL B 1 130 ? -0.933 -17.031 -2.555 1 97.5 130 VAL B CA 1
ATOM 2334 C C . VAL B 1 130 ? -1.54 -17.594 -3.834 1 97.5 130 VAL B C 1
ATOM 2336 O O . VAL B 1 130 ? -2.73 -17.422 -4.098 1 97.5 130 VAL B O 1
ATOM 2339 N N . THR B 1 131 ? -0.713 -18.25 -4.641 1 97.81 131 THR B N 1
ATOM 2340 C CA . THR B 1 131 ? -1.179 -18.891 -5.867 1 97.81 131 THR B CA 1
ATOM 2341 C C . THR B 1 131 ? -2.314 -19.875 -5.574 1 97.81 131 THR B C 1
ATOM 2343 O O . THR B 1 131 ? -3.348 -19.844 -6.246 1 97.81 131 THR B O 1
ATOM 2346 N N . LYS B 1 132 ? -2.141 -20.625 -4.516 1 96.25 132 LYS B N 1
ATOM 2347 C CA . LYS B 1 132 ? -3.156 -21.609 -4.129 1 96.25 132 LYS B CA 1
ATOM 2348 C C . LYS B 1 132 ? -4.457 -20.906 -3.73 1 96.25 132 LYS B C 1
ATOM 2350 O O . LYS B 1 132 ? -5.543 -21.359 -4.098 1 96.25 132 LYS B O 1
ATOM 2355 N N . LEU B 1 133 ? -4.375 -19.844 -2.984 1 97.06 133 LEU B N 1
ATOM 2356 C CA . LEU B 1 133 ? -5.551 -19.094 -2.572 1 97.06 133 LEU B CA 1
ATOM 2357 C C . LEU B 1 133 ? -6.328 -18.578 -3.787 1 97.06 133 LEU B C 1
ATOM 2359 O O . LEU B 1 133 ? -7.555 -18.688 -3.834 1 97.06 133 LEU B O 1
ATOM 2363 N N . ILE B 1 134 ? -5.602 -18.031 -4.746 1 98.31 134 ILE B N 1
ATOM 2364 C CA . ILE B 1 134 ? -6.203 -17.453 -5.945 1 98.31 134 ILE B CA 1
ATOM 2365 C C . ILE B 1 134 ? -6.906 -18.547 -6.742 1 98.31 134 ILE B C 1
ATOM 2367 O O . ILE B 1 134 ? -8.047 -18.375 -7.172 1 98.31 134 ILE B O 1
ATOM 2371 N N . GLU B 1 135 ? -6.223 -19.656 -6.891 1 98.12 135 GLU B N 1
ATOM 2372 C CA . GLU B 1 135 ? -6.762 -20.75 -7.688 1 98.12 135 GLU B CA 1
ATOM 2373 C C . GLU B 1 135 ? -7.953 -21.406 -6.992 1 98.12 135 GLU B C 1
ATOM 2375 O O . GLU B 1 135 ? -8.898 -21.844 -7.652 1 98.12 135 GLU B O 1
ATOM 2380 N N . GLN B 1 136 ? -7.922 -21.453 -5.656 1 97.12 136 GLN B N 1
ATOM 2381 C CA . GLN B 1 136 ? -9.055 -21.938 -4.883 1 97.12 136 GLN B CA 1
ATOM 2382 C C . GLN B 1 136 ? -10.305 -21.094 -5.137 1 97.12 136 GLN B C 1
ATOM 2384 O O . GLN B 1 136 ? -11.422 -21.609 -5.105 1 97.12 136 GLN B O 1
ATOM 2389 N N . MET B 1 137 ? -10.094 -19.859 -5.434 1 97.81 137 MET B N 1
ATOM 2390 C CA . MET B 1 137 ? -11.203 -18.938 -5.656 1 97.81 137 MET B CA 1
ATOM 2391 C C . MET B 1 137 ? -11.625 -18.938 -7.121 1 97.81 137 MET B C 1
ATOM 2393 O O . MET B 1 137 ? -12.57 -18.25 -7.5 1 97.81 137 MET B O 1
ATOM 2397 N N . GLY B 1 138 ? -10.883 -19.719 -7.949 1 98.31 138 GLY B N 1
ATOM 2398 C CA . GLY B 1 138 ? -11.25 -19.891 -9.344 1 98.31 138 GLY B CA 1
ATOM 2399 C C . GLY B 1 138 ? -10.477 -18.969 -10.273 1 98.31 138 GLY B C 1
ATOM 2400 O O . GLY B 1 138 ? -10.758 -18.906 -11.477 1 98.31 138 GLY B O 1
ATOM 2401 N N . GLY B 1 139 ? -9.539 -18.203 -9.766 1 98.69 139 GLY B N 1
ATOM 2402 C CA . GLY B 1 139 ? -8.703 -17.359 -10.594 1 98.69 139 GLY B CA 1
ATOM 2403 C C . GLY B 1 139 ? -7.66 -18.125 -11.383 1 98.69 139 GLY B C 1
ATOM 2404 O O . GLY B 1 139 ? -7.293 -19.234 -11.016 1 98.69 139 GLY B O 1
ATOM 2405 N N . GLU B 1 140 ? -7.23 -17.531 -12.43 1 98.69 140 GLU B N 1
ATOM 2406 C CA . GLU B 1 140 ? -6.145 -18.078 -13.242 1 98.69 140 GLU B CA 1
ATOM 2407 C C . GLU B 1 140 ? -4.852 -17.297 -13.023 1 98.69 140 GLU B C 1
ATOM 2409 O O . GLU B 1 140 ? -4.727 -16.156 -13.477 1 98.69 140 GLU B O 1
ATOM 2414 N N . VAL B 1 141 ? -3.908 -17.906 -12.391 1 98.75 141 VAL B N 1
ATOM 2415 C CA . VAL B 1 141 ? -2.619 -17.25 -12.195 1 98.75 141 VAL B CA 1
ATOM 2416 C C . VAL B 1 141 ? -1.808 -17.312 -13.484 1 98.75 141 VAL B C 1
ATOM 2418 O O . VAL B 1 141 ? -1.354 -18.391 -13.891 1 98.75 141 VAL B O 1
ATOM 2421 N N . VAL B 1 142 ? -1.527 -16.109 -14.023 1 98.62 142 VAL B N 1
ATOM 2422 C CA . VAL B 1 142 ? -0.954 -16.047 -15.359 1 98.62 142 VAL B CA 1
ATOM 2423 C C . VAL B 1 142 ? 0.543 -15.758 -15.273 1 98.62 142 VAL B C 1
ATOM 2425 O O . VAL B 1 142 ? 1.303 -16.094 -16.188 1 98.62 142 VAL B O 1
ATOM 2428 N N . SER B 1 143 ? 0.93 -15.164 -14.242 1 98.81 143 SER B N 1
ATOM 2429 C CA . SER B 1 143 ? 2.326 -14.758 -14.133 1 98.81 143 SER B CA 1
ATOM 2430 C C . SER B 1 143 ? 2.703 -14.469 -12.68 1 98.81 143 SER B C 1
ATOM 2432 O O . SER B 1 143 ? 1.874 -14 -11.898 1 98.81 143 SER B O 1
ATOM 2434 N N . LEU B 1 144 ? 3.912 -14.812 -12.297 1 98.88 144 LEU B N 1
ATOM 2435 C CA . LEU B 1 144 ? 4.562 -14.477 -11.039 1 98.88 144 LEU B CA 1
ATOM 2436 C C . LEU B 1 144 ? 5.742 -13.539 -11.273 1 98.88 144 LEU B C 1
ATOM 2438 O O . LEU B 1 144 ? 6.695 -13.898 -11.969 1 98.88 144 LEU B O 1
ATOM 2442 N N . ASN B 1 145 ? 5.691 -12.359 -10.688 1 98.94 145 ASN B N 1
ATOM 2443 C CA . ASN B 1 145 ? 6.641 -11.312 -11.031 1 98.94 145 ASN B CA 1
ATOM 2444 C C . ASN B 1 145 ? 7.367 -10.781 -9.797 1 98.94 145 ASN B C 1
ATOM 2446 O O . ASN B 1 145 ? 6.738 -10.461 -8.789 1 98.94 145 ASN B O 1
ATOM 2450 N N . PHE B 1 146 ? 8.68 -10.672 -9.914 1 98.81 146 PHE B N 1
ATOM 2451 C CA . PHE B 1 146 ? 9.523 -10.266 -8.797 1 98.81 146 PHE B CA 1
ATOM 2452 C C . PHE B 1 146 ? 10.555 -9.234 -9.242 1 98.81 146 PHE B C 1
ATOM 2454 O O . PHE B 1 146 ? 10.984 -9.234 -10.398 1 98.81 146 PHE B O 1
ATOM 2461 N N . VAL B 1 147 ? 10.875 -8.336 -8.297 1 98.81 147 VAL B N 1
ATOM 2462 C CA . VAL B 1 147 ? 12.016 -7.449 -8.555 1 98.81 147 VAL B CA 1
ATOM 2463 C C . VAL B 1 147 ? 13.32 -8.234 -8.414 1 98.81 147 VAL B C 1
ATOM 2465 O O . VAL B 1 147 ? 14.156 -8.203 -9.32 1 98.81 147 VAL B O 1
ATOM 2468 N N . ILE B 1 148 ? 13.414 -9.008 -7.293 1 98.56 148 ILE B N 1
ATOM 2469 C CA . ILE B 1 148 ? 14.648 -9.719 -6.969 1 98.56 148 ILE B CA 1
ATOM 2470 C C . ILE B 1 148 ? 14.367 -11.219 -6.875 1 98.56 148 ILE B C 1
ATOM 2472 O O . ILE B 1 148 ? 13.352 -11.625 -6.305 1 98.56 148 ILE B O 1
ATOM 2476 N N . GLU B 1 149 ? 15.203 -11.992 -7.391 1 98.25 149 GLU B N 1
ATOM 2477 C CA . GLU B 1 149 ? 15.25 -13.438 -7.168 1 98.25 149 GLU B CA 1
ATOM 2478 C C . GLU B 1 149 ? 16.562 -13.852 -6.508 1 98.25 149 GLU B C 1
ATOM 2480 O O . GLU B 1 149 ? 17.641 -13.508 -6.98 1 98.25 149 GLU B O 1
ATOM 2485 N N . LEU B 1 150 ? 16.406 -14.492 -5.348 1 97.19 150 LEU B N 1
ATOM 2486 C CA . LEU B 1 150 ? 17.562 -15.148 -4.738 1 97.19 150 LEU B CA 1
ATOM 2487 C C . LEU B 1 150 ? 17.703 -16.578 -5.234 1 97.19 150 LEU B C 1
ATOM 2489 O O . LEU B 1 150 ? 17.125 -17.5 -4.66 1 97.19 150 LEU B O 1
ATOM 2493 N N . THR B 1 151 ? 18.531 -16.797 -6.211 1 96.31 151 THR B N 1
ATOM 2494 C CA . THR B 1 151 ? 18.594 -18.031 -6.961 1 96.31 151 THR B CA 1
ATOM 2495 C C . THR B 1 151 ? 19.109 -19.172 -6.082 1 96.31 151 THR B C 1
ATOM 2497 O O . THR B 1 151 ? 18.766 -20.344 -6.293 1 96.31 151 THR B O 1
ATOM 2500 N N . GLY B 1 152 ? 19.875 -18.938 -5.074 1 94.19 152 GLY B N 1
ATOM 2501 C CA . GLY B 1 152 ? 20.438 -19.938 -4.195 1 94.19 152 GLY B CA 1
ATOM 2502 C C . GLY B 1 152 ? 19.406 -20.609 -3.305 1 94.19 152 GLY B C 1
ATOM 2503 O O . GLY B 1 152 ? 19.672 -21.656 -2.711 1 94.19 152 GLY B O 1
ATOM 2504 N N . LEU B 1 153 ? 18.234 -20.047 -3.279 1 93.44 153 LEU B N 1
ATOM 2505 C CA . LEU B 1 153 ? 17.219 -20.594 -2.393 1 93.44 153 LEU B CA 1
ATOM 2506 C C . LEU B 1 153 ? 16.188 -21.406 -3.176 1 93.44 153 LEU B C 1
ATOM 2508 O O . LEU B 1 153 ? 15.211 -21.891 -2.605 1 93.44 153 LEU B O 1
ATOM 2512 N N . ASN B 1 154 ? 16.344 -21.469 -4.418 1 94.38 154 ASN B N 1
ATOM 2513 C CA . ASN B 1 154 ? 15.617 -22.375 -5.316 1 94.38 154 ASN B CA 1
ATOM 2514 C C . ASN B 1 154 ? 14.109 -22.188 -5.184 1 94.38 154 ASN B C 1
ATOM 2516 O O . ASN B 1 154 ? 13.367 -23.172 -5.117 1 94.38 154 ASN B O 1
ATOM 2520 N N . GLY B 1 155 ? 13.688 -20.969 -5.094 1 93.31 155 GLY B N 1
ATOM 2521 C CA . GLY B 1 155 ? 12.273 -20.672 -4.949 1 93.31 155 GLY B CA 1
ATOM 2522 C C . GLY B 1 155 ? 11.445 -21.156 -6.121 1 93.31 155 GLY B C 1
ATOM 2523 O O . GLY B 1 155 ? 10.273 -21.516 -5.957 1 93.31 155 GLY B O 1
ATOM 2524 N N . LYS B 1 156 ? 12.016 -21.25 -7.309 1 95.44 156 LYS B N 1
ATOM 2525 C CA . LYS B 1 156 ? 11.312 -21.656 -8.523 1 95.44 156 LYS B CA 1
ATOM 2526 C C . LYS B 1 156 ? 10.914 -23.125 -8.461 1 95.44 156 LYS B C 1
ATOM 2528 O O . LYS B 1 156 ? 10.023 -23.562 -9.195 1 95.44 156 LYS B O 1
ATOM 2533 N N . ASP B 1 157 ? 11.57 -23.906 -7.602 1 95.06 157 ASP B N 1
ATOM 2534 C CA . ASP B 1 157 ? 11.25 -25.312 -7.477 1 95.06 157 ASP B CA 1
ATOM 2535 C C . ASP B 1 157 ? 9.805 -25.516 -7.023 1 95.06 157 ASP B C 1
ATOM 2537 O O . ASP B 1 157 ? 9.148 -26.469 -7.441 1 95.06 157 ASP B O 1
ATOM 2541 N N . LYS B 1 158 ? 9.305 -24.625 -6.203 1 92.69 158 LYS B N 1
ATOM 2542 C CA . LYS B 1 158 ? 7.941 -24.719 -5.695 1 92.69 158 LYS B CA 1
ATOM 2543 C C . LYS B 1 158 ? 6.945 -24.125 -6.691 1 92.69 158 LYS B C 1
ATOM 2545 O O . LYS B 1 158 ? 5.734 -24.25 -6.512 1 92.69 158 LYS B O 1
ATOM 2550 N N . LEU B 1 159 ? 7.461 -23.5 -7.703 1 96.94 159 LEU B N 1
ATOM 2551 C CA . LEU B 1 159 ? 6.617 -22.719 -8.594 1 96.94 159 LEU B CA 1
ATOM 2552 C C . LEU B 1 159 ? 6.699 -23.25 -10.023 1 96.94 159 LEU B C 1
ATOM 2554 O O . LEU B 1 159 ? 6.52 -22.484 -10.984 1 96.94 159 LEU B O 1
ATOM 2558 N N . GLN B 1 160 ? 7.023 -24.484 -10.078 1 95.44 160 GLN B N 1
ATOM 2559 C CA . GLN B 1 160 ? 7.121 -25.109 -11.398 1 95.44 160 GLN B CA 1
ATOM 2560 C C . GLN B 1 160 ? 5.793 -25.031 -12.141 1 95.44 160 GLN B C 1
ATOM 2562 O O . GLN B 1 160 ? 4.73 -25.219 -11.547 1 95.44 160 GLN B O 1
ATOM 2567 N N . GLY B 1 161 ? 5.828 -24.688 -13.438 1 95.81 161 GLY B N 1
ATOM 2568 C CA . GLY B 1 161 ? 4.629 -24.609 -14.266 1 95.81 161 GLY B CA 1
ATOM 2569 C C . GLY B 1 161 ? 4.098 -23.203 -14.43 1 95.81 161 GLY B C 1
ATOM 2570 O O . GLY B 1 161 ? 3.287 -22.938 -15.32 1 95.81 161 GLY B O 1
ATOM 2571 N N . TYR B 1 162 ? 4.52 -22.344 -13.578 1 98 162 TYR B N 1
ATOM 2572 C CA . TYR B 1 162 ? 4.055 -20.969 -13.688 1 98 162 TYR B CA 1
ATOM 2573 C C . TYR B 1 162 ? 5.023 -20.125 -14.508 1 98 162 TYR B C 1
ATOM 2575 O O . TYR B 1 162 ? 6.211 -20.453 -14.602 1 98 162 TYR B O 1
ATOM 2583 N N . ASP B 1 163 ? 4.527 -19.094 -15.195 1 98.44 163 ASP B N 1
ATOM 2584 C CA . ASP B 1 163 ? 5.34 -18.062 -15.828 1 98.44 163 ASP B CA 1
ATOM 2585 C C . ASP B 1 163 ? 5.965 -17.141 -14.781 1 98.44 163 ASP B C 1
ATOM 2587 O O . ASP B 1 163 ? 5.25 -16.406 -14.086 1 98.44 163 ASP B O 1
ATOM 2591 N N . ILE B 1 164 ? 7.285 -17.188 -14.672 1 98.44 164 ILE B N 1
ATOM 2592 C CA . ILE B 1 164 ? 7.969 -16.453 -13.617 1 98.44 164 ILE B CA 1
ATOM 2593 C C . ILE B 1 164 ? 8.906 -15.414 -14.227 1 98.44 164 ILE B C 1
ATOM 2595 O O . ILE B 1 164 ? 9.68 -15.734 -15.133 1 98.44 164 ILE B O 1
ATOM 2599 N N . MET B 1 165 ? 8.828 -14.219 -13.766 1 98.25 165 MET B N 1
ATOM 2600 C CA . MET B 1 165 ? 9.742 -13.148 -14.164 1 98.25 165 MET B CA 1
ATOM 2601 C C . MET B 1 165 ? 10.438 -12.555 -12.945 1 98.25 165 MET B C 1
ATOM 2603 O O . MET B 1 165 ? 9.805 -12.305 -11.922 1 98.25 165 MET B O 1
ATOM 2607 N N . SER B 1 166 ? 11.672 -12.367 -12.961 1 98.31 166 SER B N 1
ATOM 2608 C CA . SER B 1 166 ? 12.461 -11.602 -12.008 1 98.31 166 SER B CA 1
ATOM 2609 C C . SER B 1 166 ? 13.375 -10.609 -12.719 1 98.31 166 SER B C 1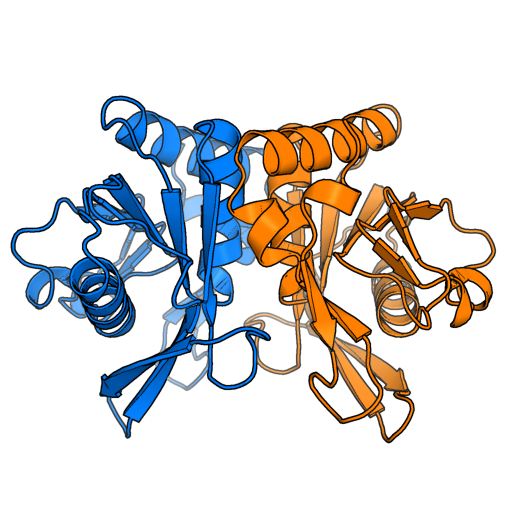
ATOM 2611 O O . SER B 1 166 ? 14.016 -10.945 -13.719 1 98.31 166 SER B O 1
ATOM 2613 N N . LEU B 1 167 ? 13.453 -9.422 -12.266 1 98.56 167 LEU B N 1
ATOM 2614 C CA . LEU B 1 167 ? 14.188 -8.367 -12.953 1 98.56 167 LEU B CA 1
ATOM 2615 C C . LEU B 1 167 ? 15.68 -8.453 -12.641 1 98.56 167 LEU B C 1
ATOM 2617 O O . LEU B 1 167 ? 16.516 -8.164 -13.5 1 98.56 167 LEU B O 1
ATOM 2621 N N . VAL B 1 168 ? 15.961 -8.789 -11.352 1 98.19 168 VAL B N 1
ATOM 2622 C CA . VAL B 1 168 ? 17.344 -8.883 -10.891 1 98.19 168 VAL B CA 1
ATOM 2623 C C . VAL B 1 168 ? 17.562 -10.219 -10.195 1 98.19 168 VAL B C 1
ATOM 2625 O O . VAL B 1 168 ? 16.688 -10.711 -9.477 1 98.19 168 VAL B O 1
ATOM 2628 N N . LYS B 1 169 ? 18.703 -10.844 -10.43 1 97.69 169 LYS B N 1
ATOM 2629 C CA . LYS B 1 169 ? 19.031 -12.117 -9.805 1 97.69 169 LYS B CA 1
ATOM 2630 C C . LYS B 1 169 ? 20.297 -12.008 -8.969 1 97.69 169 LYS B C 1
A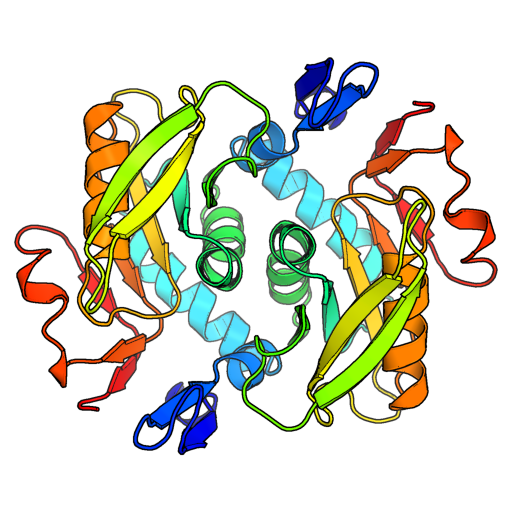TOM 2632 O O . LYS B 1 169 ? 21.266 -11.359 -9.375 1 97.69 169 LYS B O 1
ATOM 2637 N N . TYR B 1 170 ? 20.141 -12.531 -7.73 1 96.38 170 TYR B N 1
ATOM 2638 C CA . TYR B 1 170 ? 21.281 -12.688 -6.848 1 96.38 170 TYR B CA 1
ATOM 2639 C C . TYR B 1 170 ? 21.516 -14.148 -6.5 1 96.38 170 TYR B C 1
ATOM 2641 O O . TYR B 1 170 ? 20.547 -14.906 -6.297 1 96.38 170 TYR B O 1
ATOM 2649 N N . ASP B 1 171 ? 22.688 -14.766 -6.516 1 88.12 171 ASP B N 1
ATOM 2650 C CA . ASP B 1 171 ? 22.984 -16.125 -6.074 1 88.12 171 ASP B CA 1
ATOM 2651 C C . ASP B 1 171 ? 22.906 -16.234 -4.555 1 88.12 171 ASP B C 1
ATOM 2653 O O . ASP B 1 171 ? 22.547 -17.297 -4.031 1 88.12 171 ASP B O 1
ATOM 2657 N N . ILE B 1 172 ? 23.078 -15.414 -3.744 1 72.69 172 ILE B N 1
ATOM 2658 C CA . ILE B 1 172 ? 22.938 -15.234 -2.303 1 72.69 172 ILE B CA 1
ATOM 2659 C C . ILE B 1 172 ? 23.812 -14.07 -1.845 1 72.69 172 ILE B C 1
ATOM 2661 O O . ILE B 1 172 ? 24.85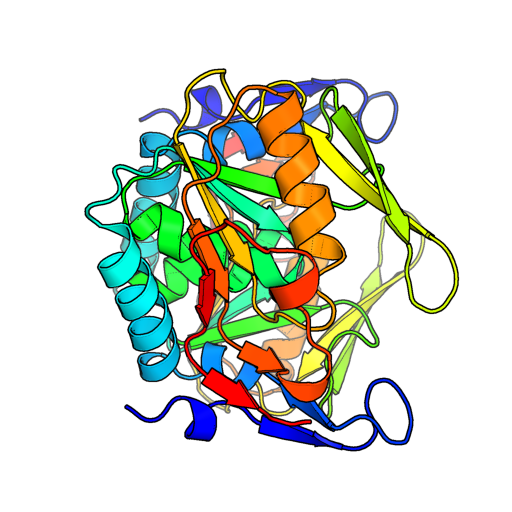9 -13.797 -2.439 1 72.69 172 ILE B O 1
#

Organism: NCBI:txid360422

InterPro domains:
  IPR000836 Phosphoribosyltransferase domain [PF00156] (28-147)
  IPR000836 Phosphoribosyltransferase domain [cd06223] (37-163)
  IPR005764 Adenine phosphoribosyl transferase [MF_00004] (3-170)
  IPR005764 Adenine phosphoribosyl transferase [TIGR01090] (3-170)
  IPR029057 Phosphoribosyltransferase-like [G3DSA:3.40.50.2020] (1-172)
  IPR029057 Phosphoribosyltransferase-like [SSF53271] (3-164)
  IPR050054 Uracil phosphoribosyltransferase/Adenine phosphoribosyltransferase [PTHR32315] (2-171)

pLDDT: mean 96.29, std 4.94, range [66.44, 98.94]